Protein AF-A0A6J6I6H6-F1 (afdb_monomer)

Solvent-accessible surface area (backbone atoms only — not comparable to full-atom values): 19909 Å² total; per-residue (Å²): 144,78,86,80,77,82,78,66,60,69,49,103,88,46,67,43,64,67,62,51,52,51,52,52,51,50,53,50,52,50,52,53,51,52,51,52,50,51,54,51,53,54,51,54,50,52,52,52,51,51,52,48,52,52,50,52,52,56,50,51,56,68,75,57,79,45,77,67,56,56,52,52,51,52,51,49,52,50,50,52,50,49,54,48,50,52,51,50,51,55,50,50,52,53,49,52,53,50,50,53,50,51,52,50,56,50,52,52,49,52,49,50,52,52,49,50,51,51,53,51,52,51,53,50,52,50,55,50,50,52,52,51,53,53,49,54,49,50,54,49,53,52,52,53,50,50,53,52,52,51,52,49,50,53,50,54,49,51,52,5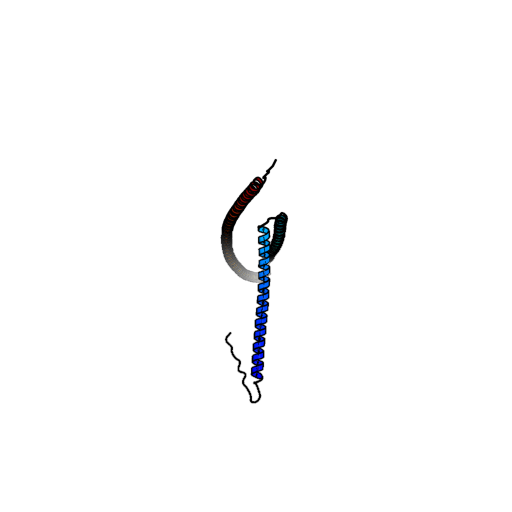0,52,52,50,52,52,50,49,52,51,52,51,50,52,50,49,52,51,52,50,52,50,49,52,51,51,52,51,48,51,51,54,51,46,56,50,50,50,53,50,49,53,56,45,56,69,72,58,77,72,91,76,75,65,58,61,60,48,50,56,53,48,50,56,47,50,52,51,50,50,52,53,50,50,54,47,53,52,52,51,50,53,51,51,50,54,49,52,52,51,50,52,52,51,49,53,52,50,52,52,52,50,52,51,49,53,56,47,51,54,50,51,53,50,53,48,52,52,49,54,51,50,50,53,50,51,53,52,50,52,51,51,53,51,52,52,49,48,55,52,50,53,51,50,51,54,50,51,51,51,49,52,48,52,52,50,52,53,50,50,52,50,51,53,50,54,49,50,52,51,48,54,52,50,51,50,52,50,52,51,51,51,52,50,52,52,49,52,51,49,50,49,50,52,54,51,57,57,65,72,73,71,79,88,86,79,89,134

Sequence (367 aa):
MSGEESQFPVVMRGYERGSVDDAILDLRKELMHLSAQNAQLALELKEATGRLEMATSTLSEVGDPTYAGVGARAALILSTAEDQAINLTQNAEREIERQRKLLADEIDNLRGEAKGYYDSLVAEAQRRADRILVAARSDYDDMLSQARSEASRINEESVREAGAMRGAISTEVARMKATAKRDIESQKAAVERDLAERKLIAFRENTRNLDFDAAVALVTEQSRIDLELELTARRQEAEAEYLQKHQEAVAATQRYLDDANGQLTNALTRANAARLEAETLEAAAISINQQTTEAARKKADAIIAAAESEARSISENAQQNVEKTYLEAKIHLEKIQAERESVEVYLRNLRNVLQGQSSIQTPESLA

Secondary structure (DSSP, 8-state):
---------EETTEE-HHHHHHHHHHHHHHHHHHHHHHHHHHHHHHHHHHHHHHHHHHHHHHHS--HHHHHHHHHHHHHHHHHHHHHHHHHHHHHHHHHHHHHHHHHHHHHHHHHHHHHHHHHHHHHHHHHHHHHHHHHHHHHHHHHHHHHHHHHHHHHHHHHHHHHHHHHHHHHHHHHHHHHHHHHHHHHHHHHHHHHHHHHHHHT-S--SHHHHHHHHHHHHHHHHHHHHHHHHHHHHHHHHHHHHHHHHHHHHHHHHHHHHHHHHHHHHHHHHHHHHHHHHHHHHHHHHHHHHHHHHHHHHHHHHHHHHHHHHHHHHHHHHHHHHHHHHHHHHHHHHHHHHHHHHHHHHHHHHHHTS-------

Organism: NCBI:txid449393

Structure (mmCIF, N/CA/C/O backbone):
data_AF-A0A6J6I6H6-F1
#
_entry.id   AF-A0A6J6I6H6-F1
#
loop_
_atom_site.group_PDB
_atom_site.id
_atom_site.type_symbol
_atom_site.label_atom_id
_atom_site.label_alt_id
_atom_site.label_comp_id
_atom_site.label_asym_id
_atom_site.label_entity_id
_atom_site.label_seq_id
_atom_site.pdbx_PDB_ins_code
_atom_site.Cartn_x
_atom_site.Cartn_y
_atom_site.Cartn_z
_atom_site.occupancy
_atom_site.B_iso_or_equiv
_atom_site.auth_seq_id
_atom_site.auth_comp_id
_atom_site.auth_asym_id
_atom_site.auth_atom_id
_atom_site.pdbx_PDB_model_num
ATOM 1 N N . MET A 1 1 ? -93.301 -8.732 63.243 1.00 44.44 1 MET A N 1
ATOM 2 C CA . MET A 1 1 ? -94.635 -8.753 63.886 1.00 44.44 1 MET A CA 1
ATOM 3 C C . MET A 1 1 ? -95.507 -7.669 63.261 1.00 44.44 1 MET A C 1
ATOM 5 O O . MET A 1 1 ? -95.573 -6.562 63.773 1.00 44.44 1 MET A O 1
ATOM 9 N N . SER A 1 2 ? -96.136 -8.003 62.139 1.00 36.81 2 SER A N 1
ATOM 10 C CA . SER A 1 2 ? -97.367 -7.415 61.598 1.00 36.81 2 SER A CA 1
ATOM 11 C C . SER A 1 2 ? -97.833 -8.432 60.559 1.00 36.81 2 SER A C 1
ATOM 13 O O . SER A 1 2 ? -97.112 -8.676 59.596 1.00 36.81 2 SER A O 1
ATOM 15 N N . GLY A 1 3 ? -98.917 -9.144 60.860 1.00 51.19 3 GLY A N 1
ATOM 16 C CA . GLY A 1 3 ? -99.364 -10.296 60.086 1.00 51.19 3 GLY A CA 1
ATOM 17 C C . GLY A 1 3 ? -99.842 -9.892 58.699 1.00 51.19 3 GLY A C 1
ATOM 18 O O . GLY A 1 3 ? -100.833 -9.179 58.575 1.00 51.19 3 GLY A O 1
ATOM 19 N N . GLU A 1 4 ? -99.164 -10.388 57.670 1.00 49.09 4 GLU A N 1
ATOM 20 C CA . GLU A 1 4 ? -99.810 -10.616 56.385 1.00 49.09 4 GLU A CA 1
ATOM 21 C C . GLU A 1 4 ? -100.545 -11.953 56.506 1.00 49.09 4 GLU A C 1
ATOM 23 O O . GLU A 1 4 ? -99.966 -13.028 56.363 1.00 49.09 4 GLU A O 1
ATOM 28 N N . GLU A 1 5 ? -101.825 -11.895 56.874 1.00 56.75 5 GLU A N 1
ATOM 29 C CA . GLU A 1 5 ? -102.724 -13.031 56.693 1.00 56.75 5 GLU A CA 1
ATOM 30 C C . GLU A 1 5 ? -102.816 -13.299 55.186 1.00 56.75 5 GLU A C 1
ATOM 32 O O . GLU A 1 5 ? -103.512 -12.586 54.461 1.00 56.75 5 GLU A O 1
ATOM 37 N N . SER A 1 6 ? -102.084 -14.304 54.695 1.00 56.38 6 SER A N 1
ATOM 38 C CA . SER A 1 6 ? -102.190 -14.764 53.313 1.00 56.38 6 SER A CA 1
ATOM 39 C C . SER A 1 6 ? -103.571 -15.389 53.102 1.00 56.38 6 SER A C 1
ATOM 41 O O . SER A 1 6 ? -103.805 -16.577 53.319 1.00 56.38 6 SER A O 1
ATOM 43 N N . GLN A 1 7 ? -104.543 -14.559 52.720 1.00 62.88 7 GLN A N 1
ATOM 44 C CA . GLN A 1 7 ? -105.864 -15.023 52.316 1.00 62.88 7 GLN A CA 1
ATOM 45 C C . GLN A 1 7 ? -105.729 -15.794 51.003 1.00 62.88 7 GLN A C 1
ATOM 47 O O . GLN A 1 7 ? -105.651 -15.218 49.920 1.00 62.88 7 GLN A O 1
ATOM 52 N N . PHE A 1 8 ? -105.685 -17.119 51.113 1.00 72.38 8 PHE A N 1
ATOM 53 C CA . PHE A 1 8 ? -105.693 -18.005 49.959 1.00 72.38 8 PHE A CA 1
ATOM 54 C C . PHE A 1 8 ? -107.017 -17.854 49.190 1.00 72.38 8 PHE A C 1
ATOM 56 O O . PHE A 1 8 ? -108.086 -17.975 49.801 1.00 72.38 8 PHE A O 1
ATOM 63 N N . PRO A 1 9 ? -106.992 -17.633 47.865 1.00 69.31 9 PRO A N 1
ATOM 64 C CA . PRO A 1 9 ? -108.211 -17.592 47.065 1.00 69.31 9 PRO A CA 1
ATOM 65 C C . PRO A 1 9 ? -108.957 -18.939 47.132 1.00 69.31 9 PRO A C 1
ATOM 67 O O . PRO A 1 9 ? -108.356 -20.014 47.066 1.00 69.31 9 PRO A O 1
ATOM 70 N N . VAL A 1 10 ? -110.284 -18.886 47.309 1.00 66.75 10 VAL A N 1
ATOM 71 C CA . VAL A 1 10 ? -111.156 -20.061 47.494 1.00 66.75 10 VAL A CA 1
ATOM 72 C C . VAL A 1 10 ? -111.931 -20.329 46.205 1.00 66.75 10 VAL A C 1
ATOM 74 O O . VAL A 1 10 ? -112.734 -19.507 45.767 1.00 66.75 10 VAL A O 1
ATOM 77 N N . VAL A 1 11 ? -111.732 -21.500 45.609 1.00 70.56 11 VAL A N 1
ATOM 78 C CA . VAL A 1 11 ? -112.567 -22.025 44.518 1.00 70.56 11 VAL A CA 1
ATOM 79 C C . VAL A 1 11 ? -113.730 -22.840 45.093 1.00 70.56 11 VAL A C 1
ATOM 81 O O . VAL A 1 11 ? -113.697 -23.233 46.256 1.00 70.56 11 VAL A O 1
ATOM 84 N N . MET A 1 12 ? -114.777 -23.106 44.293 1.00 60.34 12 MET A N 1
ATOM 85 C CA . MET A 1 12 ? -116.080 -23.670 44.727 1.00 60.34 12 MET A CA 1
ATOM 86 C C . MET A 1 12 ? -116.026 -24.895 45.670 1.00 60.34 12 MET A C 1
ATOM 88 O O . MET A 1 12 ? -117.036 -25.210 46.297 1.00 60.34 12 MET A O 1
ATOM 92 N N . ARG A 1 13 ? -114.884 -25.589 45.798 1.00 61.41 13 ARG A N 1
ATOM 93 C CA . ARG A 1 13 ? -114.628 -26.613 46.826 1.00 61.41 13 ARG A CA 1
ATOM 94 C C . ARG A 1 13 ? -113.184 -26.575 47.372 1.00 61.41 13 ARG A C 1
ATOM 96 O O . ARG A 1 13 ? -112.497 -27.590 47.317 1.00 61.41 13 ARG A O 1
ATOM 103 N N . GLY A 1 14 ? -112.726 -25.442 47.908 1.00 72.94 14 GLY A N 1
ATOM 104 C CA . GLY A 1 14 ? -111.494 -25.358 48.715 1.00 72.94 14 GLY A CA 1
ATOM 105 C C . GLY A 1 14 ? -110.504 -24.279 48.271 1.00 72.94 14 GLY A C 1
ATOM 106 O O . GLY A 1 14 ? -110.805 -23.477 47.394 1.00 72.94 14 GLY A O 1
ATOM 107 N N . TYR A 1 15 ? -109.326 -24.245 48.896 1.00 77.38 15 TYR A N 1
ATOM 108 C CA . TYR A 1 15 ? -108.270 -23.285 48.561 1.00 77.38 15 TYR A CA 1
ATOM 109 C C . TYR A 1 15 ? -107.591 -23.616 47.229 1.00 77.38 15 TYR A C 1
ATOM 111 O O . TYR A 1 15 ? -107.415 -24.787 46.880 1.00 77.38 15 TYR A O 1
ATOM 119 N N . GLU A 1 16 ? -107.195 -22.581 46.493 1.00 78.81 16 GLU A N 1
ATOM 120 C CA . GLU A 1 16 ? -106.409 -22.727 45.275 1.00 78.81 16 GLU A CA 1
ATOM 121 C C . GLU A 1 16 ? -105.033 -23.313 45.600 1.00 78.81 16 GLU A C 1
ATOM 123 O O . GLU A 1 16 ? -104.203 -22.708 46.279 1.00 78.81 16 GLU A O 1
ATOM 128 N N . ARG A 1 17 ? -104.795 -24.526 45.100 1.00 78.25 17 ARG A N 1
ATOM 129 C CA . ARG A 1 17 ? -103.594 -25.303 45.409 1.00 78.25 17 ARG A CA 1
ATOM 130 C C . ARG A 1 17 ? -102.297 -24.577 45.034 1.00 78.25 17 ARG A C 1
ATOM 132 O O . ARG A 1 17 ? -101.339 -24.682 45.785 1.00 78.25 17 ARG A O 1
ATOM 139 N N . GLY A 1 18 ? -102.287 -23.820 43.932 1.00 82.00 18 GLY A N 1
ATOM 140 C CA . GLY A 1 18 ? -101.113 -23.059 43.487 1.00 82.00 18 GLY A CA 1
ATOM 141 C C . GLY A 1 18 ? -100.667 -22.010 44.508 1.00 82.00 18 GLY A C 1
ATOM 142 O O . GLY A 1 18 ? -99.528 -22.042 44.955 1.00 82.00 18 GLY A O 1
ATOM 143 N N . SER A 1 19 ? -101.585 -21.154 44.968 1.00 79.56 19 SER A N 1
ATOM 144 C CA . SER A 1 19 ? -101.272 -20.107 45.953 1.00 79.56 19 SER A CA 1
ATOM 145 C C . SER A 1 19 ? -100.869 -20.664 47.323 1.00 79.56 19 SER A C 1
ATOM 147 O O . SER A 1 19 ? -100.066 -20.057 48.028 1.00 79.56 19 SER A O 1
ATOM 149 N N . VAL A 1 20 ? -101.420 -21.818 47.714 1.00 83.25 20 VAL A N 1
ATOM 150 C CA . VAL A 1 20 ? -101.031 -22.509 48.954 1.00 83.25 20 VAL A CA 1
ATOM 151 C C . VAL A 1 20 ? -99.637 -23.125 48.826 1.00 83.25 20 VAL A C 1
ATOM 153 O O . VAL A 1 20 ? -98.827 -22.984 49.741 1.00 83.25 20 VAL A O 1
ATOM 156 N N . ASP A 1 21 ? -99.338 -23.774 47.698 1.00 83.38 21 ASP A N 1
ATOM 157 C CA . ASP A 1 21 ? -98.021 -24.359 47.436 1.00 83.38 21 ASP A CA 1
ATOM 158 C C . ASP A 1 21 ? -96.928 -23.268 47.383 1.00 83.38 21 ASP A C 1
ATOM 160 O O . ASP A 1 21 ? -95.850 -23.463 47.952 1.00 83.38 21 ASP A O 1
ATOM 164 N N . ASP A 1 22 ? -97.224 -22.097 46.807 1.00 83.69 22 ASP A N 1
ATOM 165 C CA . ASP A 1 22 ? -96.319 -20.938 46.778 1.00 83.69 22 ASP A CA 1
ATOM 166 C C . ASP A 1 22 ? -96.047 -20.373 48.184 1.00 83.69 22 ASP A C 1
ATOM 168 O O . ASP A 1 22 ? -94.891 -20.176 48.562 1.00 83.69 22 ASP A O 1
ATOM 172 N N . ALA A 1 23 ? -97.077 -20.206 49.021 1.00 85.00 23 ALA A N 1
ATOM 173 C CA . ALA A 1 23 ? -96.886 -19.753 50.401 1.00 85.00 23 ALA A CA 1
ATOM 174 C C . ALA A 1 23 ? -96.107 -20.770 51.253 1.00 85.00 23 ALA A C 1
ATOM 176 O O . ALA A 1 23 ? -95.290 -20.386 52.089 1.00 85.00 23 ALA A O 1
ATOM 177 N N . ILE A 1 24 ? -96.314 -22.076 51.036 1.00 86.38 24 ILE A N 1
ATOM 178 C CA . ILE A 1 24 ? -95.524 -23.130 51.695 1.00 86.38 24 ILE A CA 1
ATOM 179 C C . ILE A 1 24 ? -94.061 -23.071 51.237 1.00 86.38 24 ILE A C 1
ATOM 181 O O . ILE A 1 24 ? -93.156 -23.299 52.046 1.00 86.38 24 ILE A O 1
ATOM 185 N N . LEU A 1 25 ? -93.807 -22.780 49.958 1.00 87.25 25 LEU A N 1
ATOM 186 C CA . LEU A 1 25 ? -92.455 -22.582 49.437 1.00 87.25 25 LEU A CA 1
ATOM 187 C C . LEU A 1 25 ? -91.775 -21.376 50.087 1.00 87.25 25 LEU A C 1
ATOM 189 O O . LEU A 1 25 ? -90.618 -21.495 50.492 1.00 87.25 25 LEU A O 1
ATOM 193 N N . ASP A 1 26 ? -92.477 -20.259 50.240 1.00 86.56 26 ASP A N 1
ATOM 194 C CA . ASP A 1 26 ? -91.924 -19.065 50.880 1.00 86.56 26 ASP A CA 1
ATOM 195 C C . ASP A 1 26 ? -91.686 -19.275 52.381 1.00 86.56 26 ASP A C 1
ATOM 197 O O . ASP A 1 26 ? -90.589 -18.991 52.864 1.00 86.56 26 ASP A O 1
ATOM 201 N N . LEU A 1 27 ? -92.605 -19.933 53.096 1.00 87.62 27 LEU A N 1
ATOM 202 C CA . LEU A 1 27 ? -92.400 -20.299 54.503 1.00 87.62 27 LEU A CA 1
ATOM 203 C C . LEU A 1 27 ? -91.202 -21.250 54.686 1.00 87.62 27 LEU A C 1
ATOM 205 O O . LEU A 1 27 ? -90.463 -21.164 55.667 1.00 87.62 27 LEU A O 1
ATOM 209 N N . ARG A 1 28 ? -90.977 -22.168 53.732 1.00 90.12 28 ARG A N 1
ATOM 210 C CA . ARG A 1 28 ? -89.792 -23.045 53.721 1.00 90.12 28 ARG A CA 1
ATOM 211 C C . ARG A 1 28 ? -88.504 -22.260 53.488 1.00 90.12 28 ARG A C 1
ATOM 213 O O . ARG A 1 28 ? -87.502 -22.578 54.128 1.00 90.12 28 ARG A O 1
ATOM 220 N N . LYS A 1 29 ? -88.516 -21.250 52.611 1.00 90.19 29 LYS A N 1
ATOM 221 C CA . LYS A 1 29 ? -87.364 -20.354 52.408 1.00 90.19 29 LYS A CA 1
ATOM 222 C C . LYS A 1 29 ? -87.069 -19.550 53.673 1.00 90.19 29 LYS A C 1
ATOM 224 O O . LYS A 1 29 ? -85.911 -19.480 54.074 1.00 90.19 29 LYS A O 1
ATOM 229 N N . GLU A 1 30 ? -88.090 -19.009 54.334 1.00 90.00 30 GLU A N 1
ATOM 230 C CA . GLU A 1 30 ? -87.930 -18.289 55.603 1.00 90.00 30 GLU A CA 1
ATOM 231 C C . GLU A 1 30 ? -87.395 -19.194 56.718 1.00 90.00 30 GLU A C 1
ATOM 233 O O . GLU A 1 30 ? -86.461 -18.813 57.423 1.00 90.00 30 GLU A O 1
ATOM 238 N N . LEU A 1 31 ? -87.906 -20.425 56.839 1.00 92.12 31 LEU A N 1
ATOM 239 C CA . LEU A 1 31 ? -87.383 -21.418 57.784 1.00 92.12 31 LEU A CA 1
ATOM 240 C C . LEU A 1 31 ? -85.918 -21.766 57.507 1.00 92.12 31 LEU A C 1
ATOM 242 O O . LEU A 1 31 ? -85.123 -21.854 58.444 1.00 92.12 31 LEU A O 1
ATOM 246 N N . MET A 1 32 ? -85.536 -21.935 56.238 1.00 92.12 32 MET A N 1
ATOM 247 C CA . MET A 1 32 ? -84.133 -22.133 55.864 1.00 92.12 32 MET A CA 1
ATOM 248 C C . MET A 1 32 ? -83.277 -20.913 56.219 1.00 92.12 32 MET A C 1
ATOM 250 O O . MET A 1 32 ? -82.173 -21.076 56.739 1.00 92.12 32 MET A O 1
ATOM 254 N N . HIS A 1 33 ? -83.783 -19.699 55.994 1.00 92.19 33 HIS A N 1
ATOM 255 C CA . HIS A 1 33 ? -83.070 -18.468 56.320 1.00 92.19 33 HIS A CA 1
ATOM 256 C C . HIS A 1 33 ? -82.857 -18.309 57.832 1.00 92.19 33 HIS A C 1
ATOM 258 O O . HIS A 1 33 ? -81.732 -18.073 58.272 1.00 92.19 33 HIS A O 1
ATOM 264 N N . LEU A 1 34 ? -83.897 -18.527 58.640 1.00 92.00 34 LEU A N 1
ATOM 265 C CA . LEU A 1 34 ? -83.811 -18.498 60.102 1.00 92.00 34 LEU A CA 1
ATOM 266 C C . LEU A 1 34 ? -82.900 -19.604 60.647 1.00 92.00 34 LEU A C 1
ATOM 268 O O . LEU A 1 34 ? -82.127 -19.371 61.575 1.00 92.00 34 LEU A O 1
ATOM 272 N N . SER A 1 35 ? -82.938 -20.800 60.054 1.00 93.88 35 SER A N 1
ATOM 273 C CA . SER A 1 35 ? -82.021 -21.884 60.416 1.00 93.88 35 SER A CA 1
ATOM 274 C C . SER A 1 35 ? -80.562 -21.512 60.138 1.00 93.88 35 SER A C 1
ATOM 276 O O . SER A 1 35 ? -79.694 -21.820 60.954 1.00 93.88 35 SER A O 1
ATOM 278 N N . ALA A 1 36 ? -80.280 -20.848 59.013 1.00 92.25 36 ALA A N 1
ATOM 279 C CA . ALA A 1 36 ? -78.936 -20.383 58.677 1.00 92.25 36 ALA A CA 1
ATOM 280 C C . ALA A 1 36 ? -78.461 -19.272 59.629 1.00 92.25 36 ALA A C 1
ATOM 282 O O . ALA A 1 36 ? -77.331 -19.323 60.112 1.00 92.25 36 ALA A O 1
ATOM 283 N N . GLN A 1 37 ? -79.333 -18.316 59.964 1.00 93.56 37 GLN A N 1
ATOM 284 C CA . GLN A 1 37 ? -79.029 -17.268 60.943 1.00 93.56 37 GLN A CA 1
ATOM 285 C C . GLN A 1 37 ? -78.737 -17.847 62.335 1.00 93.56 37 GLN A C 1
ATOM 287 O O . GLN A 1 37 ? -77.767 -17.449 62.973 1.00 93.56 37 GLN A O 1
ATOM 292 N N . ASN A 1 38 ? -79.515 -18.830 62.795 1.00 92.81 38 ASN A N 1
ATOM 293 C CA . ASN A 1 38 ? -79.267 -19.486 64.081 1.00 92.81 38 ASN A CA 1
ATOM 294 C C . ASN A 1 38 ? -77.942 -20.257 64.104 1.00 92.81 38 ASN A C 1
ATOM 296 O O . ASN A 1 38 ? -77.237 -20.231 65.112 1.00 92.81 38 ASN A O 1
ATOM 300 N N . ALA A 1 39 ? -77.579 -20.922 63.004 1.00 93.69 39 ALA A N 1
ATOM 301 C CA . ALA A 1 39 ? -76.287 -21.593 62.894 1.00 93.69 39 ALA A CA 1
ATOM 302 C C . ALA A 1 39 ? -75.118 -20.593 62.957 1.00 93.69 39 ALA A C 1
ATOM 304 O O . ALA A 1 39 ? -74.129 -20.849 63.644 1.00 93.69 39 ALA A O 1
ATOM 305 N N . GLN A 1 40 ? -75.261 -19.437 62.302 1.00 93.06 40 GLN A N 1
ATOM 306 C CA . GLN A 1 40 ? -74.278 -18.355 62.345 1.00 93.06 40 GLN A CA 1
ATOM 307 C C . GLN A 1 40 ? -74.122 -17.782 63.761 1.00 93.06 40 GLN A C 1
ATOM 309 O O . GLN A 1 40 ? -73.009 -17.687 64.272 1.00 93.06 40 GLN A O 1
ATOM 314 N N . LEU A 1 41 ? -75.234 -17.480 64.436 1.00 92.56 41 LEU A N 1
ATOM 315 C CA . LEU A 1 41 ? -75.215 -16.972 65.811 1.00 92.56 41 LEU A CA 1
ATOM 316 C C . LEU A 1 41 ? -74.607 -17.980 66.796 1.00 92.56 41 LEU A C 1
ATOM 318 O O . LEU A 1 41 ? -73.889 -17.590 67.713 1.00 92.56 41 LEU A O 1
ATOM 322 N N . ALA A 1 42 ? -74.849 -19.280 66.607 1.00 93.75 42 ALA A N 1
ATOM 323 C CA . ALA A 1 42 ? -74.237 -20.319 67.432 1.00 93.75 42 ALA A CA 1
ATOM 324 C C . ALA A 1 42 ? -72.708 -20.386 67.253 1.00 93.75 42 ALA A C 1
ATOM 326 O O . ALA A 1 42 ? -71.986 -20.622 68.226 1.00 93.75 42 ALA A O 1
ATOM 327 N N . LEU A 1 43 ? -72.207 -20.158 66.033 1.00 93.56 43 LEU A N 1
ATOM 328 C CA . LEU A 1 43 ? -70.771 -20.079 65.761 1.00 93.56 43 LEU A CA 1
ATOM 329 C C . LEU A 1 43 ? -70.148 -18.852 66.439 1.00 93.56 43 LEU A C 1
ATOM 331 O O . LEU A 1 43 ? -69.144 -18.981 67.135 1.00 93.56 43 LEU A O 1
ATOM 335 N N . GLU A 1 44 ? -70.781 -17.689 66.298 1.00 92.81 44 GLU A N 1
ATOM 336 C CA . GLU A 1 44 ? -70.325 -16.443 66.921 1.00 92.81 44 GLU A CA 1
ATOM 337 C C . GLU A 1 44 ? -70.320 -16.533 68.450 1.00 92.81 44 GLU A C 1
ATOM 339 O O . GLU A 1 44 ? -69.359 -16.104 69.092 1.00 92.81 44 GLU A O 1
ATOM 344 N N . LEU A 1 45 ? -71.345 -17.155 69.043 1.00 93.44 45 LEU A N 1
ATOM 345 C CA . LEU A 1 45 ? -71.396 -17.407 70.481 1.00 93.44 45 LEU A CA 1
ATOM 346 C C . LEU A 1 45 ? -70.215 -18.279 70.923 1.00 93.44 45 LEU A C 1
ATOM 348 O O . LEU A 1 45 ? -69.543 -17.941 71.893 1.00 93.44 45 LEU A O 1
ATOM 352 N N . LYS A 1 46 ? -69.934 -19.365 70.192 1.00 93.56 46 LYS A N 1
ATOM 353 C CA . LYS A 1 46 ? -68.822 -20.276 70.493 1.00 93.56 46 LYS A CA 1
ATOM 354 C C . LYS A 1 46 ? -67.464 -19.575 70.404 1.00 93.56 46 LYS A C 1
ATOM 356 O O . LYS A 1 46 ? -66.591 -19.806 71.240 1.00 93.56 46 LYS A O 1
ATOM 361 N N . GLU A 1 47 ? -67.273 -18.717 69.405 1.00 91.69 47 GLU A N 1
ATOM 362 C CA . GLU A 1 47 ? -66.058 -17.909 69.299 1.00 91.69 47 GLU A CA 1
ATOM 363 C C . GLU A 1 47 ? -65.933 -16.914 70.455 1.00 91.69 47 GLU A C 1
ATOM 365 O O . GLU A 1 47 ? -64.858 -16.784 71.041 1.00 91.69 47 GLU A O 1
ATOM 370 N N . ALA A 1 48 ? -67.020 -16.224 70.805 1.00 89.69 48 ALA A N 1
ATOM 371 C CA . ALA A 1 48 ? -67.030 -15.257 71.895 1.00 89.69 48 ALA A CA 1
ATOM 372 C C . ALA A 1 48 ? -66.746 -15.922 73.250 1.00 89.69 48 ALA A C 1
ATOM 374 O O . ALA A 1 48 ? -65.936 -15.403 74.021 1.00 89.69 48 ALA A O 1
ATOM 375 N N . THR A 1 49 ? -67.338 -17.091 73.523 1.00 91.19 49 THR A N 1
ATOM 376 C CA . THR A 1 49 ? -67.053 -17.865 74.740 1.00 91.19 49 THR A CA 1
ATOM 377 C C . THR A 1 49 ? -65.606 -18.342 74.772 1.00 91.19 49 THR A C 1
ATOM 379 O O . THR A 1 49 ? -64.957 -18.204 75.802 1.00 91.19 49 THR A O 1
ATOM 382 N N . GLY A 1 50 ? -65.058 -18.804 73.641 1.00 91.62 50 GLY A N 1
ATOM 383 C CA . GLY A 1 50 ? -63.650 -19.206 73.562 1.00 91.62 50 GLY A CA 1
ATOM 384 C C . GLY A 1 50 ? -62.687 -18.045 73.830 1.00 91.62 50 GLY A C 1
ATOM 385 O O . GLY A 1 50 ? -61.705 -18.199 74.555 1.00 91.62 50 GLY A O 1
ATOM 386 N N . ARG A 1 51 ? -62.984 -16.844 73.314 1.00 89.25 51 ARG A N 1
ATOM 387 C CA . ARG A 1 51 ? -62.203 -15.632 73.628 1.00 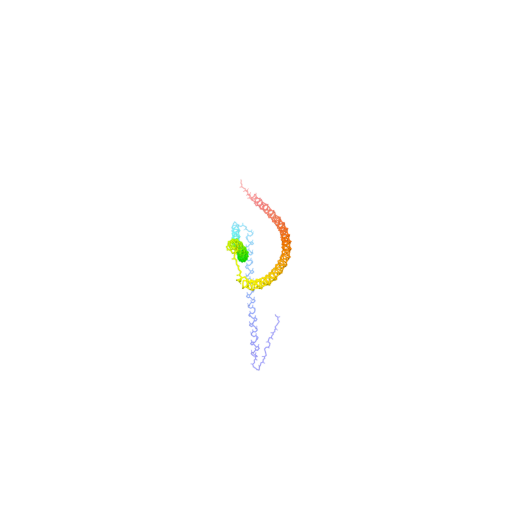89.25 51 ARG A CA 1
ATOM 388 C C . ARG A 1 51 ? -62.298 -15.255 75.105 1.00 89.25 51 ARG A C 1
ATOM 390 O O . ARG A 1 51 ? -61.296 -14.836 75.680 1.00 89.25 51 ARG A O 1
ATOM 397 N N . LEU A 1 52 ? -63.473 -15.410 75.714 1.00 87.38 52 LEU A N 1
ATOM 398 C CA . LEU A 1 52 ? -63.689 -15.112 77.127 1.00 87.38 52 LEU A CA 1
ATOM 399 C C . LEU A 1 52 ? -62.919 -16.085 78.028 1.00 87.38 52 LEU A C 1
ATOM 401 O O . LEU A 1 52 ? -62.237 -15.628 78.940 1.00 87.38 52 LEU A O 1
ATOM 405 N N . GLU A 1 53 ? -62.939 -17.385 77.725 1.00 86.38 53 GLU A N 1
ATOM 406 C CA . GLU A 1 53 ? -62.156 -18.405 78.437 1.00 86.38 53 GLU A CA 1
ATOM 407 C C . GLU A 1 53 ? -60.649 -18.119 78.365 1.00 86.38 53 GLU A C 1
ATOM 409 O O . GLU A 1 53 ? -59.974 -18.076 79.399 1.00 86.38 53 GLU A O 1
ATOM 414 N N . MET A 1 54 ? -60.125 -17.825 77.168 1.00 82.44 54 MET A N 1
ATOM 415 C CA . MET A 1 54 ? -58.721 -17.436 76.994 1.00 82.44 54 MET A CA 1
ATOM 416 C C . MET A 1 54 ? -58.373 -16.183 77.806 1.00 82.44 54 MET A C 1
ATOM 418 O O . MET A 1 54 ? -57.376 -16.174 78.528 1.00 82.44 54 MET A O 1
ATOM 422 N N . ALA A 1 55 ? -59.213 -15.145 77.750 1.00 81.62 55 ALA A N 1
ATOM 423 C CA . ALA A 1 55 ? -59.004 -13.925 78.521 1.00 81.62 55 ALA A CA 1
ATOM 424 C C . ALA A 1 55 ? -59.009 -14.204 80.034 1.00 81.62 55 ALA A C 1
ATOM 426 O O . ALA A 1 55 ? -58.117 -13.739 80.743 1.00 81.62 55 ALA A O 1
ATOM 427 N N . THR A 1 56 ? -59.940 -15.022 80.535 1.00 81.19 56 THR A N 1
ATOM 428 C CA . THR A 1 56 ? -59.979 -15.404 81.956 1.00 81.19 56 THR A CA 1
ATOM 429 C C . THR A 1 56 ? -58.758 -16.215 82.389 1.00 81.19 56 THR A C 1
ATOM 431 O O . THR A 1 56 ? -58.236 -15.967 83.474 1.00 81.19 56 THR A O 1
ATOM 434 N N . SER A 1 57 ? -58.243 -17.108 81.534 1.00 76.75 57 SER A N 1
ATOM 435 C CA . SER A 1 57 ? -57.003 -17.850 81.798 1.00 76.75 57 SER A CA 1
ATOM 436 C C . SER A 1 57 ? -55.812 -16.901 81.924 1.00 76.75 57 SER A C 1
ATOM 438 O O . SER A 1 57 ? -55.087 -16.943 82.914 1.00 76.75 57 SER A O 1
ATOM 440 N N . THR A 1 58 ? -55.655 -15.972 80.973 1.00 74.50 58 THR A N 1
ATOM 441 C CA . THR A 1 58 ? -54.564 -14.983 81.022 1.00 74.50 58 THR A CA 1
ATOM 442 C C . THR A 1 58 ? -54.660 -14.062 82.239 1.00 74.50 58 THR A C 1
ATOM 444 O O . THR A 1 58 ? -53.641 -13.716 82.831 1.00 74.50 58 THR A O 1
ATOM 447 N N . LEU A 1 59 ? -55.875 -13.691 82.658 1.00 72.75 59 LEU A N 1
ATOM 448 C CA . LEU A 1 59 ? -56.093 -12.848 83.832 1.00 72.75 59 LEU A CA 1
ATOM 449 C C . LEU A 1 59 ? -55.749 -13.591 85.134 1.00 72.75 59 LEU A C 1
ATOM 451 O O . LEU A 1 59 ? -55.137 -13.010 86.030 1.00 72.75 59 LEU A O 1
ATOM 455 N N . SER A 1 60 ? -56.091 -14.881 85.219 1.00 67.25 60 SER A N 1
ATOM 456 C CA . SER A 1 60 ? -55.744 -15.741 86.357 1.00 67.25 60 SER A CA 1
ATOM 457 C C . SER A 1 60 ? -54.231 -15.914 86.508 1.00 67.25 60 SER A C 1
ATOM 459 O O . SER A 1 60 ? -53.722 -15.905 87.624 1.00 67.25 60 SER A O 1
ATOM 461 N N . GLU A 1 61 ? -53.497 -16.026 85.401 1.00 62.84 61 GLU A N 1
ATOM 462 C CA . GLU A 1 61 ? -52.031 -16.134 85.405 1.00 62.84 61 GLU A CA 1
ATOM 463 C C . GLU A 1 61 ? -51.317 -14.836 85.822 1.00 62.84 61 GLU A C 1
ATOM 465 O O . GLU A 1 61 ? -50.159 -14.868 86.241 1.00 62.84 61 GLU A O 1
ATOM 470 N N . VAL A 1 62 ? -51.985 -13.684 85.705 1.00 63.06 62 VAL A N 1
ATOM 471 C CA . VAL A 1 62 ? -51.466 -12.380 86.154 1.00 63.06 62 VAL A CA 1
ATOM 472 C C . VAL A 1 62 ? -51.739 -12.143 87.645 1.00 63.06 62 VAL A C 1
ATOM 474 O O . VAL A 1 62 ? -50.952 -11.454 88.292 1.00 63.06 62 VAL A O 1
ATOM 477 N N . GLY A 1 63 ? -52.819 -12.715 88.191 1.00 59.25 63 GLY A N 1
ATOM 478 C CA . GLY A 1 63 ? -53.227 -12.553 89.591 1.00 59.25 63 GLY A CA 1
ATOM 479 C C . GLY A 1 63 ? -52.352 -13.298 90.608 1.00 59.25 63 GLY A C 1
ATOM 480 O O . GLY A 1 63 ? -52.076 -12.734 91.662 1.00 59.25 63 GLY A O 1
ATOM 481 N N . ASP A 1 64 ? -51.866 -14.502 90.273 1.00 58.47 64 ASP A N 1
ATOM 482 C CA . ASP A 1 64 ? -51.019 -15.338 91.144 1.00 58.47 64 ASP A CA 1
ATOM 483 C C . ASP A 1 64 ? -49.805 -15.909 90.373 1.00 58.47 64 ASP A C 1
ATOM 485 O O . ASP A 1 64 ? -49.879 -16.997 89.785 1.00 58.47 64 ASP A O 1
ATOM 489 N N . PRO A 1 65 ? -48.654 -15.208 90.344 1.00 56.25 65 PRO A N 1
ATOM 490 C CA . PRO A 1 65 ? -47.472 -15.672 89.625 1.00 56.25 65 PRO A CA 1
ATOM 491 C C . PRO A 1 65 ? -46.847 -16.887 90.329 1.00 56.25 65 PRO A C 1
ATOM 493 O O . PRO A 1 65 ? -46.065 -16.770 91.269 1.00 56.25 65 PRO A O 1
ATOM 496 N N . THR A 1 66 ? -47.173 -18.085 89.853 1.00 60.16 66 THR A N 1
ATOM 497 C CA . THR A 1 66 ? -46.540 -19.343 90.274 1.00 60.16 66 THR A CA 1
ATOM 498 C C . THR A 1 66 ? -45.238 -19.593 89.499 1.00 60.16 66 THR A C 1
ATOM 500 O O . THR A 1 66 ? -45.098 -19.202 88.339 1.00 60.16 66 THR A O 1
ATOM 503 N N . TYR A 1 67 ? -44.273 -20.300 90.108 1.00 59.34 67 TYR A N 1
ATOM 504 C CA . TYR A 1 67 ? -42.990 -20.686 89.480 1.00 59.34 67 TYR A CA 1
ATOM 505 C C . TYR A 1 67 ? -43.170 -21.422 88.133 1.00 59.34 67 TYR A C 1
ATOM 507 O O . TYR A 1 67 ? -42.336 -21.301 87.236 1.00 59.34 67 TYR A O 1
ATOM 515 N N . ALA A 1 68 ? -44.292 -22.128 87.960 1.00 65.06 68 ALA A N 1
ATOM 516 C CA . ALA A 1 68 ? -44.682 -22.764 86.704 1.00 65.06 68 ALA A CA 1
ATOM 517 C C . ALA A 1 68 ? -44.944 -21.752 85.564 1.00 65.06 68 ALA A C 1
ATOM 519 O O . ALA A 1 68 ? -44.545 -21.999 84.427 1.00 65.06 68 ALA A O 1
ATOM 520 N N . GLY A 1 69 ? -45.533 -20.586 85.858 1.00 64.75 69 GLY A N 1
ATOM 521 C CA . GLY A 1 69 ? -45.805 -19.531 84.871 1.00 64.75 69 GLY A CA 1
ATOM 522 C C . GLY A 1 69 ? -44.549 -18.787 84.403 1.00 64.75 69 GLY A C 1
ATOM 523 O O . GLY A 1 69 ? -44.452 -18.386 83.243 1.00 64.75 69 GLY A O 1
ATOM 524 N N . VAL A 1 70 ? -43.537 -18.664 85.270 1.00 69.81 70 VAL A N 1
ATOM 525 C CA . VAL A 1 70 ? -42.216 -18.128 84.890 1.00 69.81 70 VAL A CA 1
ATOM 526 C C . VAL A 1 70 ? -41.494 -19.093 83.942 1.00 69.81 70 VAL A C 1
ATOM 528 O O . VAL A 1 70 ? -40.915 -18.653 82.950 1.00 69.81 70 VAL A O 1
ATOM 531 N N . GLY A 1 71 ? -41.594 -20.407 84.183 1.00 79.00 71 GLY A N 1
ATOM 532 C CA . GLY A 1 71 ? -41.088 -21.441 83.273 1.00 79.00 71 GLY A CA 1
ATOM 533 C C . GLY A 1 71 ? -41.797 -21.446 81.916 1.00 79.00 71 GLY A C 1
ATOM 534 O O . GLY A 1 71 ? -41.134 -21.524 80.884 1.00 79.00 71 GLY A O 1
ATOM 535 N N . ALA A 1 72 ? -43.123 -21.271 81.899 1.00 76.25 72 ALA A N 1
ATOM 536 C CA . ALA A 1 72 ? -43.900 -21.158 80.664 1.00 76.25 72 ALA A CA 1
ATOM 537 C C . ALA A 1 72 ? -43.518 -19.914 79.839 1.00 76.25 72 ALA A C 1
ATOM 539 O O . ALA A 1 72 ? -43.338 -20.012 78.626 1.00 76.25 72 ALA A O 1
ATOM 540 N N . ARG A 1 73 ? -43.304 -18.753 80.482 1.00 76.25 73 ARG A N 1
ATOM 541 C CA . ARG A 1 73 ? -42.799 -17.548 79.793 1.00 76.25 73 ARG A CA 1
ATOM 542 C C . ARG A 1 73 ? -41.364 -17.709 79.302 1.00 76.25 73 ARG A C 1
ATOM 544 O O . ARG A 1 73 ? -41.066 -17.270 78.199 1.00 76.25 73 ARG A O 1
ATOM 551 N N . ALA A 1 74 ? -40.483 -18.336 80.081 1.00 79.62 74 ALA A N 1
ATOM 552 C CA . ALA A 1 74 ? -39.113 -18.607 79.649 1.00 79.62 74 ALA A CA 1
ATOM 553 C C . ALA A 1 74 ? -39.078 -19.560 78.441 1.00 79.62 74 ALA A C 1
ATOM 555 O O . ALA A 1 74 ? -38.340 -19.303 77.495 1.00 79.62 74 ALA A O 1
ATOM 556 N N . ALA A 1 75 ? -39.917 -20.601 78.434 1.00 80.56 75 ALA A N 1
ATOM 557 C CA . ALA A 1 75 ? -40.075 -21.510 77.301 1.00 80.56 75 ALA A CA 1
ATOM 558 C C . ALA A 1 75 ? -40.645 -20.801 76.062 1.00 80.56 75 ALA A C 1
ATOM 560 O O . ALA A 1 75 ? -40.148 -21.015 74.960 1.00 80.56 75 ALA A O 1
ATOM 561 N N . LEU A 1 76 ? -41.626 -19.907 76.236 1.00 84.69 76 LEU A N 1
ATOM 562 C CA . LEU A 1 76 ? -42.158 -19.083 75.148 1.00 84.69 76 LEU A CA 1
ATOM 563 C C . LEU A 1 76 ? -41.082 -18.155 74.569 1.00 84.69 76 LEU A C 1
ATOM 565 O O . LEU A 1 76 ? -40.923 -18.095 73.356 1.00 84.69 76 LEU A O 1
ATOM 569 N N . ILE A 1 77 ? -40.306 -17.471 75.417 1.00 86.38 77 ILE A N 1
ATOM 570 C CA . ILE A 1 77 ? -39.202 -16.611 74.968 1.00 86.38 77 ILE A CA 1
ATOM 571 C C . ILE A 1 77 ? -38.164 -17.438 74.202 1.00 86.38 77 ILE A C 1
ATOM 573 O O . ILE A 1 77 ? -37.760 -17.028 73.118 1.00 86.38 77 ILE A O 1
ATOM 577 N N . LEU A 1 78 ? -37.777 -18.610 74.716 1.00 87.56 78 LEU A N 1
ATOM 578 C CA . LEU A 1 78 ? -36.810 -19.486 74.050 1.00 87.56 78 LEU A CA 1
ATOM 579 C C . LEU A 1 78 ? -37.329 -19.975 72.691 1.00 87.56 78 LEU A C 1
ATOM 581 O O . LEU A 1 78 ? -36.608 -19.872 71.707 1.00 87.56 78 LEU A O 1
ATOM 585 N N . SER A 1 79 ? -38.592 -20.405 72.624 1.00 89.50 79 SER A N 1
ATOM 586 C CA . SER A 1 79 ? -39.251 -20.826 71.382 1.00 89.50 79 SER A CA 1
ATOM 587 C C . SER A 1 79 ? -39.315 -19.684 70.372 1.00 89.50 79 SER A C 1
ATOM 589 O O . SER A 1 79 ? -38.957 -19.867 69.217 1.00 89.50 79 SER A O 1
ATOM 591 N N . THR A 1 80 ? -39.707 -18.479 70.798 1.00 92.12 80 THR A N 1
ATOM 592 C CA . THR A 1 80 ? -39.752 -17.315 69.898 1.00 92.12 80 THR A CA 1
ATOM 593 C C . THR A 1 80 ? -38.362 -16.879 69.438 1.00 92.12 80 THR A C 1
ATOM 595 O O . THR A 1 80 ? -38.215 -16.430 68.305 1.00 92.12 80 THR A O 1
ATOM 598 N N . ALA A 1 81 ? -37.337 -17.030 70.280 1.00 90.56 81 ALA A N 1
ATOM 599 C CA . ALA A 1 81 ? -35.954 -16.751 69.917 1.00 90.56 81 ALA A CA 1
ATOM 600 C C . ALA A 1 81 ? -35.397 -17.804 68.943 1.00 90.56 81 ALA A C 1
ATOM 602 O O . ALA A 1 81 ? -34.699 -17.433 68.002 1.00 90.56 81 ALA A O 1
ATOM 603 N N . GLU A 1 82 ? -35.730 -19.088 69.119 1.00 92.31 82 GLU A N 1
ATOM 604 C CA . GLU A 1 82 ? -35.415 -20.158 68.162 1.00 92.31 82 GLU A CA 1
ATOM 605 C C . GLU A 1 82 ? -36.113 -19.929 66.822 1.00 92.31 82 GLU A C 1
ATOM 607 O O . GLU A 1 82 ? -35.451 -19.937 65.785 1.00 92.31 82 GLU A O 1
ATOM 612 N N . ASP A 1 83 ? -37.411 -19.624 66.830 1.00 92.56 83 ASP A N 1
ATOM 613 C CA . ASP A 1 83 ? -38.163 -19.304 65.616 1.00 92.56 83 ASP A CA 1
ATOM 614 C C . ASP A 1 83 ? -37.580 -18.074 64.911 1.00 92.56 83 ASP A C 1
ATOM 616 O O . ASP A 1 83 ? -37.442 -18.052 63.686 1.00 92.56 83 ASP A O 1
ATOM 620 N N . GLN A 1 84 ? -37.185 -17.039 65.659 1.00 93.12 84 GLN A N 1
ATOM 621 C CA . GLN A 1 84 ? -36.510 -15.869 65.096 1.00 93.12 84 GLN A CA 1
ATOM 622 C C . GLN A 1 84 ? -35.130 -16.210 64.528 1.00 93.12 84 GLN A C 1
ATOM 624 O O . GLN A 1 84 ? -34.798 -15.729 63.445 1.00 93.12 84 GLN A O 1
ATOM 629 N N . ALA A 1 85 ? -34.341 -17.044 65.206 1.00 93.31 85 ALA A N 1
ATOM 630 C CA . ALA A 1 85 ? -33.032 -17.473 64.727 1.00 93.31 85 ALA A CA 1
ATOM 631 C C . ALA A 1 85 ? -33.148 -18.300 63.440 1.00 93.31 85 ALA A C 1
ATOM 633 O O . ALA A 1 85 ? -32.421 -18.031 62.486 1.00 93.31 85 ALA A O 1
ATOM 634 N N . ILE A 1 86 ? -34.101 -19.237 63.377 1.00 94.75 86 ILE A N 1
ATOM 635 C CA . ILE A 1 86 ? -34.393 -20.044 62.183 1.00 94.75 86 ILE A CA 1
ATOM 636 C C . ILE A 1 86 ? -34.857 -19.150 61.031 1.00 94.75 86 ILE A C 1
ATOM 638 O O . ILE A 1 86 ? -34.393 -19.291 59.901 1.00 94.75 86 ILE A O 1
ATOM 642 N N . ASN A 1 87 ? -35.745 -18.191 61.296 1.00 94.00 87 ASN A N 1
ATOM 643 C CA . ASN A 1 87 ? -36.177 -17.247 60.269 1.00 94.00 87 ASN A CA 1
ATOM 644 C C . ASN A 1 87 ? -35.015 -16.375 59.776 1.00 94.00 87 ASN A C 1
ATOM 646 O O . ASN A 1 87 ? -34.903 -16.119 58.576 1.00 94.00 87 ASN A O 1
ATOM 650 N N . LEU A 1 88 ? -34.131 -15.932 60.674 1.00 94.94 88 LEU A N 1
ATOM 651 C CA . LEU A 1 88 ? -32.958 -15.138 60.319 1.00 94.94 88 LEU A CA 1
ATOM 652 C C . LEU A 1 88 ? -31.976 -15.940 59.457 1.00 94.94 88 LEU A C 1
ATOM 654 O O . LEU A 1 88 ? -31.521 -15.421 58.438 1.00 94.94 88 LEU A O 1
ATOM 658 N N . THR A 1 89 ? -31.684 -17.195 59.812 1.00 95.44 89 THR A N 1
ATOM 659 C CA . THR A 1 89 ? -30.795 -18.058 59.019 1.00 95.44 89 THR A CA 1
ATOM 660 C C . THR A 1 89 ? -31.399 -18.373 57.657 1.00 95.44 89 THR A C 1
ATOM 662 O O . THR A 1 89 ? -30.721 -18.194 56.651 1.00 95.44 89 THR A O 1
ATOM 665 N N . GLN A 1 90 ? -32.688 -18.711 57.584 1.00 95.62 90 GLN A N 1
ATOM 666 C CA . GLN A 1 90 ? -33.374 -18.944 56.308 1.00 95.62 90 GLN A CA 1
ATOM 667 C C . GLN A 1 90 ? -33.438 -17.691 55.427 1.00 95.62 90 GLN A C 1
ATOM 669 O O . GLN A 1 90 ? -33.393 -17.787 54.199 1.00 95.62 90 GLN A O 1
ATOM 674 N N . ASN A 1 91 ? -33.588 -16.504 56.021 1.00 94.81 91 ASN A N 1
ATOM 675 C CA . ASN A 1 91 ? -33.528 -15.241 55.285 1.00 94.81 91 ASN A CA 1
ATOM 676 C C . ASN A 1 91 ? -32.110 -14.982 54.757 1.00 94.81 91 ASN A C 1
ATOM 678 O O . ASN A 1 91 ? -31.960 -14.600 53.597 1.00 94.81 91 ASN A O 1
ATOM 682 N N . ALA A 1 92 ? -31.081 -15.225 55.574 1.00 94.75 92 ALA A N 1
ATOM 683 C CA . ALA A 1 92 ? -29.685 -15.078 55.173 1.00 94.75 92 ALA A CA 1
ATOM 684 C C . ALA A 1 92 ? -29.299 -16.069 54.062 1.00 94.75 92 ALA A C 1
ATOM 686 O O . ALA A 1 92 ? -28.664 -15.672 53.090 1.00 94.75 92 ALA A O 1
ATOM 687 N N . GLU A 1 93 ? -29.729 -17.329 54.151 1.00 96.12 93 GLU A N 1
ATOM 688 C CA . GLU A 1 93 ? -29.509 -18.344 53.113 1.00 96.12 93 GLU A CA 1
ATOM 689 C C . GLU A 1 93 ? -30.167 -17.948 51.788 1.00 96.12 93 GLU A C 1
ATOM 691 O O . GLU A 1 93 ? -29.509 -17.974 50.746 1.00 96.12 93 GLU A O 1
ATOM 696 N N . ARG A 1 94 ? -31.427 -17.488 51.828 1.00 96.69 94 ARG A N 1
ATOM 697 C CA . ARG A 1 94 ? -32.132 -16.982 50.639 1.00 96.69 94 ARG A CA 1
ATOM 698 C C . ARG A 1 94 ? -31.439 -15.770 50.021 1.00 96.69 94 ARG A C 1
ATOM 700 O O . ARG A 1 94 ? -31.393 -15.657 48.797 1.00 96.69 94 ARG A O 1
ATOM 707 N N . GLU A 1 95 ? -30.904 -14.868 50.839 1.00 96.06 95 GLU A N 1
ATOM 708 C CA . GLU A 1 95 ? -30.169 -13.705 50.341 1.00 96.06 95 GLU A CA 1
ATOM 709 C C . GLU A 1 95 ? -28.826 -14.104 49.720 1.00 96.06 95 GLU A C 1
ATOM 711 O O . GLU A 1 95 ? -28.506 -13.648 48.625 1.00 96.06 95 GLU A O 1
ATOM 716 N N . ILE A 1 96 ? -28.076 -15.017 50.346 1.00 95.81 96 ILE A N 1
ATOM 717 C CA . ILE A 1 96 ? -26.830 -15.560 49.785 1.00 95.81 96 ILE A CA 1
ATOM 718 C C . ILE A 1 96 ? -27.098 -16.241 48.441 1.00 95.81 96 ILE A C 1
ATOM 720 O O . ILE A 1 96 ? -26.340 -16.050 47.491 1.00 95.81 96 ILE A O 1
ATOM 724 N N . GLU A 1 97 ? -28.165 -17.031 48.338 1.00 96.50 97 GLU A N 1
ATOM 725 C CA . GLU A 1 97 ? -28.524 -17.711 47.094 1.00 96.50 97 GLU A CA 1
ATOM 726 C C . GLU A 1 97 ? -28.914 -16.710 45.997 1.00 96.50 97 GLU A C 1
ATOM 728 O O . GLU A 1 97 ? -28.464 -16.834 44.854 1.00 96.50 97 GLU A O 1
ATOM 733 N N . ARG A 1 98 ? -29.652 -15.650 46.356 1.00 97.12 98 ARG A N 1
ATOM 734 C CA . ARG A 1 98 ? -29.972 -14.543 45.447 1.00 97.12 98 ARG A CA 1
ATOM 735 C C . ARG A 1 98 ? -28.709 -13.825 44.968 1.00 97.12 98 ARG A C 1
ATOM 737 O O . ARG A 1 98 ? -28.555 -13.628 43.765 1.00 97.12 98 ARG A O 1
ATOM 744 N N . GLN A 1 99 ? -27.791 -13.484 45.872 1.00 96.75 99 GLN A N 1
ATOM 745 C CA . GLN A 1 99 ? -26.529 -12.829 45.522 1.00 96.75 99 GLN A CA 1
ATOM 746 C C . GLN A 1 99 ? -25.633 -13.717 44.659 1.00 96.75 99 GLN A C 1
ATOM 748 O O . GLN A 1 99 ? -25.061 -13.240 43.684 1.00 96.75 99 GLN A O 1
ATOM 753 N N . ARG A 1 100 ? -25.542 -15.019 44.959 1.00 97.25 100 ARG A N 1
ATOM 754 C CA . ARG A 1 100 ? -24.788 -15.976 44.135 1.00 97.25 100 ARG A CA 1
ATOM 755 C C . ARG A 1 100 ? -25.333 -16.056 42.718 1.00 97.25 100 ARG A C 1
ATOM 757 O O . ARG A 1 100 ? -24.544 -16.110 41.781 1.00 97.25 100 ARG A O 1
ATOM 764 N N . LYS A 1 101 ? -26.658 -16.053 42.565 1.00 97.81 101 LYS A N 1
ATOM 765 C CA . LYS A 1 101 ? -27.292 -16.064 41.248 1.00 97.81 101 LYS A CA 1
ATOM 766 C C . LYS A 1 101 ? -27.005 -14.775 40.477 1.00 97.81 101 LYS A C 1
ATOM 768 O O . LYS A 1 101 ? -26.576 -14.855 39.335 1.00 97.81 101 LYS A O 1
ATOM 773 N N . LEU A 1 102 ? -27.156 -13.616 41.121 1.00 97.38 102 LEU A N 1
ATOM 774 C CA . LEU A 1 102 ? -26.826 -12.321 40.515 1.00 97.38 102 LEU A CA 1
ATOM 775 C C . LEU A 1 102 ? -25.360 -12.255 40.069 1.00 97.38 102 LEU A C 1
ATOM 777 O O . LEU A 1 102 ? -25.084 -11.841 38.950 1.00 97.38 102 LEU A O 1
ATOM 781 N N . LEU A 1 103 ? -24.434 -12.720 40.912 1.00 96.88 103 LEU A N 1
ATOM 782 C CA . LEU A 1 103 ? -23.010 -12.756 40.584 1.00 96.88 103 LEU A CA 1
ATOM 783 C C . LEU A 1 103 ? -22.716 -13.714 39.419 1.00 96.88 103 LEU A C 1
ATOM 785 O O . LEU A 1 103 ? -21.877 -13.416 38.576 1.00 96.88 103 LEU A O 1
ATOM 789 N N . ALA A 1 104 ? -23.388 -14.868 39.362 1.00 96.94 104 ALA A N 1
ATOM 790 C CA . ALA A 1 104 ? -23.240 -15.808 38.253 1.00 96.94 104 ALA A CA 1
ATOM 791 C C . ALA A 1 104 ? -23.717 -15.191 36.929 1.00 96.94 104 ALA A C 1
ATOM 793 O O . ALA A 1 104 ? -22.983 -15.243 35.944 1.00 96.94 104 ALA A O 1
ATOM 794 N N . ASP A 1 105 ? -24.884 -14.541 36.938 1.00 97.81 105 ASP A N 1
ATOM 795 C CA . ASP A 1 105 ? -25.428 -13.842 35.771 1.00 97.81 105 ASP A CA 1
ATOM 796 C C . ASP A 1 105 ? -24.493 -12.695 35.327 1.00 97.81 105 ASP A C 1
ATOM 798 O O . ASP A 1 105 ? -24.237 -12.518 34.136 1.00 97.81 105 ASP A O 1
ATOM 802 N N . GLU A 1 106 ? -23.921 -11.941 36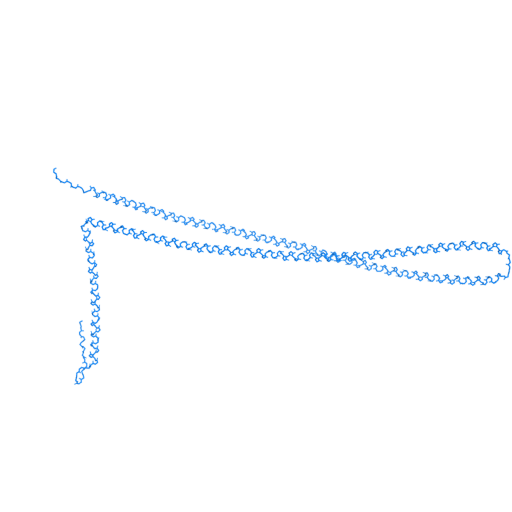.271 1.00 97.38 106 GLU A N 1
ATOM 803 C CA . GLU A 1 106 ? -22.948 -10.877 35.988 1.00 97.38 106 GLU A CA 1
ATOM 804 C C . GLU A 1 106 ? -21.644 -11.423 35.385 1.00 97.38 106 GLU A C 1
ATOM 806 O O . GLU A 1 106 ? -21.144 -10.879 34.400 1.00 97.38 106 GLU A O 1
ATOM 811 N N . ILE A 1 107 ? -21.113 -12.530 35.916 1.00 97.31 107 ILE A N 1
ATOM 812 C CA . ILE A 1 107 ? -19.917 -13.195 35.376 1.00 97.31 107 ILE A CA 1
ATOM 813 C C . ILE A 1 107 ? -20.169 -13.701 33.953 1.00 97.31 107 ILE A C 1
ATOM 815 O O . ILE A 1 107 ? -19.290 -13.573 33.095 1.00 97.31 107 ILE A O 1
ATOM 819 N N . ASP A 1 108 ? -21.341 -14.275 33.689 1.00 97.25 108 ASP A N 1
ATOM 820 C CA . ASP A 1 108 ? -21.692 -14.777 32.363 1.00 97.25 108 ASP A CA 1
ATOM 821 C C . ASP A 1 108 ? -21.878 -13.633 31.358 1.00 97.25 108 ASP A C 1
ATOM 823 O O . ASP A 1 108 ? -21.373 -13.724 30.234 1.00 97.25 108 ASP A O 1
ATOM 827 N N . ASN A 1 109 ? -22.484 -12.517 31.776 1.00 96.88 109 ASN A N 1
ATOM 828 C CA . ASN A 1 109 ? -22.566 -11.300 30.967 1.00 96.88 109 ASN A CA 1
ATOM 829 C C . ASN A 1 109 ? -21.172 -10.743 30.652 1.00 96.88 109 ASN A C 1
ATOM 831 O O . ASN A 1 109 ? -20.844 -10.543 29.482 1.00 96.88 109 ASN A O 1
ATOM 835 N N . LEU A 1 110 ? -20.309 -10.593 31.662 1.00 96.75 110 LEU A N 1
ATOM 836 C CA . LEU A 1 110 ? -18.940 -10.101 31.488 1.00 96.75 110 LEU A CA 1
ATOM 837 C C . LEU A 1 110 ? -18.123 -11.013 30.559 1.00 96.75 110 LEU A C 1
ATOM 839 O O . LEU A 1 110 ? -17.356 -10.542 29.719 1.00 96.75 110 LEU A O 1
ATOM 843 N N . ARG A 1 111 ? -18.295 -12.336 30.669 1.00 97.12 111 ARG A N 1
ATOM 844 C CA . ARG A 1 111 ? -17.673 -13.305 29.753 1.00 97.12 111 ARG A CA 1
ATOM 845 C C . ARG A 1 111 ? -18.197 -13.165 28.329 1.00 97.12 111 ARG A C 1
ATOM 847 O O . ARG A 1 111 ? -17.403 -13.269 27.394 1.00 97.12 111 ARG A O 1
ATOM 854 N N . GLY A 1 112 ? -19.498 -12.941 28.160 1.00 97.25 112 GLY A N 1
ATOM 855 C CA . GLY A 1 112 ? -20.121 -12.683 26.864 1.00 97.25 112 GLY A CA 1
ATOM 856 C C . GLY A 1 112 ? -19.571 -11.417 26.206 1.00 97.25 112 GLY A C 1
ATOM 857 O O . GLY A 1 112 ? -19.147 -11.463 25.051 1.00 97.25 112 GLY A O 1
ATOM 858 N N . GLU A 1 113 ? -19.497 -10.321 26.959 1.00 96.44 113 GLU A N 1
ATOM 859 C CA . GLU A 1 113 ? -18.932 -9.045 26.510 1.00 96.44 113 GLU A CA 1
ATOM 860 C C . GLU A 1 113 ? -17.450 -9.169 26.154 1.00 96.44 113 GLU A C 1
ATOM 862 O O . GLU A 1 113 ? -17.041 -8.777 25.060 1.00 96.44 113 GLU A O 1
ATOM 867 N N . ALA A 1 114 ? -16.648 -9.784 27.030 1.00 95.25 114 ALA A N 1
ATOM 868 C CA . ALA A 1 114 ? -15.230 -10.012 26.778 1.00 95.25 114 ALA A CA 1
ATOM 869 C C . ALA A 1 114 ? -15.023 -10.850 25.512 1.00 95.25 114 ALA A C 1
ATOM 871 O O . ALA A 1 114 ? -14.200 -10.499 24.668 1.00 95.25 114 ALA A O 1
ATOM 872 N N . LYS A 1 115 ? -15.796 -11.931 25.337 1.00 96.94 115 LYS A N 1
ATOM 873 C CA . LYS A 1 115 ? -15.737 -12.765 24.132 1.00 96.94 115 LYS A CA 1
ATOM 874 C C . LYS A 1 115 ? -16.108 -11.971 22.879 1.00 96.94 115 LYS A C 1
ATOM 876 O O . LYS A 1 115 ? -15.376 -12.041 21.897 1.00 96.94 115 LYS A O 1
ATOM 881 N N . GLY A 1 116 ? -17.183 -11.184 22.920 1.00 97.00 116 GLY A N 1
ATOM 882 C CA . GLY A 1 116 ? -17.582 -10.325 21.803 1.00 97.00 116 GLY A CA 1
ATOM 883 C C . GLY A 1 116 ? -16.501 -9.305 21.435 1.00 97.00 116 GLY A C 1
ATOM 884 O O . GLY A 1 116 ? -16.187 -9.129 20.256 1.00 97.00 116 GLY A O 1
ATOM 885 N N . TYR A 1 117 ? -15.870 -8.690 22.438 1.00 96.38 117 TYR A N 1
ATOM 886 C CA . TYR A 1 117 ? -14.740 -7.788 22.237 1.00 96.38 117 TYR A CA 1
ATOM 887 C C . TYR A 1 117 ? -13.550 -8.504 21.585 1.00 96.38 117 TYR A C 1
ATOM 889 O O . TYR A 1 117 ? -13.045 -8.032 20.566 1.00 96.38 117 TYR A O 1
ATOM 897 N N . TYR A 1 118 ? -13.148 -9.675 22.091 1.00 96.12 118 TYR A N 1
ATOM 898 C CA . TYR A 1 118 ? -12.079 -10.476 21.487 1.00 96.12 118 TYR A CA 1
ATOM 899 C C . TYR A 1 118 ? -12.388 -10.876 20.042 1.00 96.12 118 TYR A C 1
ATOM 901 O O . TYR A 1 118 ? -11.535 -10.696 19.173 1.00 96.12 118 TYR A O 1
ATOM 909 N N . ASP A 1 119 ? -13.598 -11.359 19.761 1.00 97.62 119 ASP A N 1
ATOM 910 C CA . ASP A 1 119 ? -14.006 -11.764 18.413 1.00 97.62 119 ASP A CA 1
ATOM 911 C C . ASP A 1 119 ? -13.971 -10.566 17.447 1.00 97.62 119 ASP A C 1
ATOM 913 O O . ASP A 1 119 ? -13.464 -10.674 16.327 1.00 97.62 119 ASP A O 1
ATOM 917 N N . SER A 1 120 ? -14.433 -9.390 17.892 1.00 97.12 120 SER A N 1
ATOM 918 C CA . SER A 1 120 ? -14.367 -8.158 17.095 1.00 97.12 120 SER A CA 1
ATOM 919 C C . SER A 1 120 ? -12.932 -7.695 16.827 1.00 97.12 120 SER A C 1
ATOM 921 O O . SER A 1 120 ? -12.612 -7.343 15.688 1.00 97.12 120 SER A O 1
ATOM 923 N N . LEU A 1 121 ? -12.052 -7.770 17.831 1.00 97.31 121 LEU A N 1
ATOM 924 C CA . LEU A 1 121 ? -10.641 -7.412 17.716 1.00 97.31 121 LEU A CA 1
ATOM 925 C C . LEU A 1 121 ? -9.909 -8.352 16.752 1.00 97.31 121 LEU A C 1
ATOM 927 O O . LEU A 1 121 ? -9.149 -7.896 15.897 1.00 97.31 121 LEU A O 1
ATOM 931 N N . VAL A 1 122 ? -10.165 -9.660 16.846 1.00 97.81 122 VAL A N 1
ATOM 932 C CA . VAL A 1 122 ? -9.602 -10.661 15.930 1.00 97.81 122 VAL A CA 1
ATOM 933 C C . VAL A 1 122 ? -10.098 -10.422 14.505 1.00 97.81 122 VAL A C 1
ATOM 935 O O . VAL A 1 122 ? -9.287 -10.397 13.579 1.00 97.81 122 VAL A O 1
ATOM 938 N N . ALA A 1 123 ? -11.396 -10.172 14.314 1.00 97.56 123 ALA A N 1
ATOM 939 C CA . ALA A 1 123 ? -11.958 -9.874 12.998 1.00 97.56 123 ALA A CA 1
ATOM 940 C C . ALA A 1 123 ? -11.391 -8.573 12.401 1.00 97.56 123 ALA A C 1
ATOM 942 O O . ALA A 1 123 ? -11.150 -8.480 11.196 1.00 97.56 123 ALA A O 1
ATOM 943 N N . GLU A 1 124 ? -11.157 -7.545 13.219 1.00 97.25 124 GLU A N 1
ATOM 944 C CA . GLU A 1 124 ? -10.505 -6.316 12.772 1.00 97.25 124 GLU A CA 1
ATOM 945 C C . GLU A 1 124 ? -9.038 -6.542 12.394 1.00 97.25 124 GLU A C 1
ATOM 947 O O . GLU A 1 124 ? -8.613 -6.094 11.324 1.00 97.25 124 GLU A O 1
ATOM 952 N N . ALA A 1 125 ? -8.286 -7.274 13.218 1.00 95.88 125 ALA A N 1
ATOM 953 C CA . ALA A 1 125 ? -6.900 -7.628 12.940 1.00 95.88 125 ALA A CA 1
ATOM 954 C C . ALA A 1 125 ? -6.774 -8.440 11.641 1.00 95.88 125 ALA A C 1
ATOM 956 O O . ALA A 1 125 ? -5.920 -8.125 10.811 1.00 95.88 125 ALA A O 1
ATOM 957 N N . GLN A 1 126 ? -7.665 -9.412 11.417 1.00 97.81 126 GLN A N 1
ATOM 958 C CA . GLN A 1 126 ? -7.736 -10.188 10.175 1.00 97.81 126 GLN A CA 1
ATOM 959 C C . GLN A 1 126 ? -8.033 -9.293 8.968 1.00 97.81 126 GLN A C 1
ATOM 961 O O . GLN A 1 126 ? -7.253 -9.274 8.021 1.00 97.81 126 GLN A O 1
ATOM 966 N N . ARG A 1 127 ? -9.072 -8.446 9.032 1.00 98.00 127 ARG A N 1
ATOM 967 C CA . ARG A 1 127 ? -9.382 -7.494 7.947 1.00 98.00 127 ARG A CA 1
ATOM 968 C C . ARG A 1 127 ? -8.223 -6.542 7.655 1.00 98.00 127 ARG A C 1
ATOM 970 O O . ARG A 1 127 ? -8.007 -6.155 6.509 1.00 98.00 127 ARG A O 1
ATOM 977 N N . ARG A 1 128 ? -7.483 -6.119 8.683 1.00 97.62 128 ARG A N 1
ATOM 978 C CA . ARG A 1 128 ? -6.294 -5.277 8.515 1.00 97.62 128 ARG A CA 1
ATOM 979 C C . ARG A 1 128 ? -5.161 -6.043 7.834 1.00 97.62 128 ARG A C 1
ATOM 981 O O . ARG A 1 128 ? -4.558 -5.485 6.922 1.00 97.62 128 ARG A O 1
ATOM 988 N N . ALA A 1 129 ? -4.903 -7.284 8.241 1.00 96.88 129 ALA A N 1
ATOM 989 C CA . ALA A 1 129 ? -3.909 -8.144 7.607 1.00 96.88 129 ALA A CA 1
ATOM 990 C C . ALA A 1 129 ? -4.248 -8.402 6.131 1.00 96.88 129 ALA A C 1
ATOM 992 O O . ALA A 1 129 ? -3.383 -8.231 5.275 1.00 96.88 129 ALA A O 1
ATOM 993 N N . ASP A 1 130 ? -5.512 -8.695 5.818 1.00 97.88 130 ASP A N 1
ATOM 994 C CA . ASP A 1 130 ? -5.971 -8.915 4.444 1.00 97.88 130 ASP A CA 1
ATOM 995 C C . ASP A 1 130 ? -5.788 -7.668 3.574 1.00 97.88 130 ASP A C 1
ATOM 997 O O . ASP A 1 130 ? -5.269 -7.760 2.463 1.00 97.88 130 ASP A O 1
ATOM 1001 N N . ARG A 1 131 ? -6.135 -6.479 4.087 1.00 97.88 131 ARG A N 1
ATOM 1002 C CA . ARG A 1 131 ? -5.893 -5.213 3.372 1.00 97.88 131 ARG A CA 1
ATOM 1003 C C . ARG A 1 131 ? -4.412 -4.989 3.076 1.00 97.88 131 ARG A C 1
ATOM 1005 O O . ARG A 1 131 ? -4.083 -4.573 1.971 1.00 97.88 131 ARG A O 1
ATOM 1012 N N . ILE A 1 132 ? -3.532 -5.277 4.037 1.00 97.00 132 ILE A N 1
ATOM 1013 C CA . ILE A 1 132 ? -2.080 -5.153 3.850 1.00 97.00 132 ILE A CA 1
ATOM 1014 C C . ILE A 1 132 ? -1.591 -6.151 2.797 1.00 97.00 132 ILE A C 1
ATOM 1016 O O . ILE A 1 132 ? -0.816 -5.774 1.926 1.00 97.00 132 ILE A O 1
ATOM 1020 N N . LEU A 1 133 ? -2.059 -7.401 2.838 1.00 97.69 133 LEU A N 1
ATOM 1021 C CA . LEU A 1 133 ? -1.678 -8.421 1.859 1.00 97.69 133 LEU A CA 1
ATOM 1022 C C . LEU A 1 133 ? -2.147 -8.075 0.444 1.00 97.69 133 LEU A C 1
ATOM 1024 O O . LEU A 1 133 ? -1.396 -8.274 -0.507 1.00 97.69 133 LEU A O 1
ATOM 1028 N N . VAL A 1 134 ? -3.368 -7.557 0.295 1.00 98.12 134 VAL A N 1
ATOM 1029 C CA . VAL A 1 134 ? -3.896 -7.128 -1.007 1.00 98.12 134 VAL A CA 1
ATOM 1030 C C . VAL A 1 134 ? -3.118 -5.926 -1.540 1.00 98.12 134 VAL A C 1
ATOM 1032 O O . VAL A 1 134 ? -2.709 -5.955 -2.697 1.00 98.12 134 VAL A O 1
ATOM 1035 N N . ALA A 1 135 ? -2.857 -4.916 -0.704 1.00 97.06 135 ALA A N 1
ATOM 1036 C CA . ALA A 1 135 ? -2.052 -3.758 -1.092 1.00 97.06 135 ALA A CA 1
ATOM 1037 C C . ALA A 1 135 ? -0.631 -4.173 -1.505 1.00 97.06 135 ALA A C 1
ATOM 1039 O O . ALA A 1 135 ? -0.201 -3.861 -2.607 1.00 97.06 135 ALA A O 1
ATOM 1040 N N . ALA A 1 136 ? 0.046 -4.988 -0.690 1.00 95.50 136 ALA A N 1
ATOM 1041 C CA . ALA A 1 136 ? 1.396 -5.464 -0.986 1.00 95.50 136 ALA A CA 1
ATOM 1042 C C . ALA A 1 136 ? 1.470 -6.297 -2.277 1.00 95.50 136 ALA A C 1
ATOM 1044 O O . ALA A 1 136 ? 2.472 -6.239 -2.986 1.00 95.50 136 ALA A O 1
ATOM 1045 N N . ARG A 1 137 ? 0.426 -7.076 -2.597 1.00 97.75 137 ARG A N 1
ATOM 1046 C CA . ARG A 1 137 ? 0.339 -7.798 -3.878 1.00 97.75 137 ARG A CA 1
ATOM 1047 C C . ARG A 1 137 ? 0.167 -6.846 -5.057 1.00 97.75 137 ARG A C 1
ATOM 1049 O O . ARG A 1 137 ? 0.862 -7.023 -6.047 1.00 97.75 137 ARG A O 1
ATOM 1056 N N . SER A 1 138 ? -0.705 -5.845 -4.933 1.00 97.56 138 SER A N 1
ATOM 1057 C CA . SER A 1 138 ? -0.888 -4.823 -5.971 1.00 97.56 138 SER A CA 1
ATOM 1058 C C . SER A 1 138 ? 0.414 -4.071 -6.239 1.00 97.56 138 SER A C 1
ATOM 1060 O O . SER A 1 138 ? 0.854 -4.009 -7.381 1.00 97.56 138 SER A O 1
ATOM 1062 N N . ASP A 1 139 ? 1.078 -3.589 -5.185 1.00 96.12 139 ASP A N 1
ATOM 1063 C CA . ASP A 1 139 ? 2.347 -2.864 -5.293 1.00 96.12 139 ASP A CA 1
ATOM 1064 C C . ASP A 1 139 ? 3.439 -3.736 -5.934 1.00 96.12 139 ASP A C 1
ATOM 1066 O O . ASP A 1 139 ? 4.230 -3.269 -6.754 1.00 96.12 139 ASP A O 1
ATOM 1070 N N . TYR A 1 140 ? 3.477 -5.027 -5.582 1.00 96.50 140 TYR A N 1
ATOM 1071 C CA . TYR A 1 140 ? 4.400 -5.987 -6.183 1.00 96.50 140 TYR A CA 1
ATOM 1072 C C . TYR A 1 140 ? 4.133 -6.188 -7.680 1.00 96.50 140 TYR A C 1
ATOM 1074 O O . TYR A 1 140 ? 5.077 -6.174 -8.474 1.00 96.50 140 TYR A O 1
ATOM 1082 N N . ASP A 1 141 ? 2.871 -6.367 -8.072 1.00 97.06 141 ASP A N 1
ATOM 1083 C CA . ASP A 1 141 ? 2.482 -6.564 -9.469 1.00 97.06 141 ASP A CA 1
ATOM 1084 C C . ASP A 1 141 ? 2.764 -5.307 -10.310 1.00 97.06 141 ASP A C 1
ATOM 1086 O O . ASP A 1 141 ? 3.295 -5.413 -11.422 1.00 97.06 141 ASP A O 1
ATOM 1090 N N . ASP A 1 142 ? 2.511 -4.119 -9.757 1.00 96.69 142 ASP A N 1
ATOM 1091 C CA . ASP A 1 142 ? 2.827 -2.835 -10.385 1.00 96.69 142 ASP A CA 1
ATOM 1092 C C . ASP A 1 142 ? 4.340 -2.656 -10.559 1.00 96.69 142 ASP A C 1
ATOM 1094 O O . ASP A 1 142 ? 4.807 -2.329 -11.656 1.00 96.69 142 ASP A O 1
ATOM 1098 N N . MET A 1 143 ? 5.132 -2.954 -9.524 1.00 95.88 143 MET A N 1
ATOM 1099 C CA . MET A 1 143 ? 6.594 -2.894 -9.598 1.00 95.88 143 MET A CA 1
ATOM 1100 C C . MET A 1 143 ? 7.147 -3.890 -10.626 1.00 95.88 143 MET A C 1
ATOM 1102 O O . MET A 1 143 ? 8.057 -3.561 -11.390 1.00 95.88 143 MET A O 1
ATOM 1106 N N . LEU A 1 144 ? 6.585 -5.101 -10.696 1.00 97.25 144 LEU A N 1
ATOM 1107 C CA . LEU A 1 144 ? 6.977 -6.107 -11.681 1.00 97.25 144 LEU A CA 1
ATOM 1108 C C . LEU A 1 144 ? 6.624 -5.669 -13.110 1.00 97.25 144 LEU A C 1
ATOM 1110 O O . LEU A 1 144 ? 7.416 -5.881 -14.032 1.00 97.25 144 LEU A O 1
ATOM 1114 N N . SER A 1 145 ? 5.458 -5.050 -13.300 1.00 97.31 145 SER A N 1
ATOM 1115 C CA . SER A 1 145 ? 5.024 -4.489 -14.581 1.00 97.31 145 SER A CA 1
ATOM 1116 C C . SER A 1 145 ? 5.954 -3.362 -15.042 1.00 97.31 145 SER A C 1
ATOM 1118 O O . SER A 1 145 ? 6.469 -3.401 -16.164 1.00 97.31 145 SER A O 1
ATOM 1120 N N . GLN A 1 146 ? 6.265 -2.415 -14.151 1.00 96.56 146 GLN A N 1
ATOM 1121 C CA . GLN A 1 146 ? 7.203 -1.323 -14.417 1.00 96.56 146 GLN A CA 1
ATOM 1122 C C . GLN A 1 146 ? 8.600 -1.847 -14.759 1.00 96.56 146 GLN A C 1
ATOM 1124 O O . GLN A 1 146 ? 9.168 -1.453 -15.777 1.00 96.56 146 GLN A O 1
ATOM 1129 N N . ALA A 1 147 ? 9.129 -2.788 -13.971 1.00 95.12 147 ALA A N 1
ATOM 1130 C CA . ALA A 1 147 ? 10.440 -3.382 -14.217 1.00 95.12 147 ALA A CA 1
ATOM 1131 C C . ALA A 1 147 ? 10.508 -4.094 -15.579 1.00 95.12 147 ALA A C 1
ATOM 1133 O O . ALA A 1 147 ? 11.505 -3.979 -16.290 1.00 95.12 147 ALA A O 1
ATOM 1134 N N . ARG A 1 148 ? 9.442 -4.800 -15.980 1.00 96.88 148 ARG A N 1
ATOM 1135 C CA . ARG A 1 148 ? 9.356 -5.443 -17.303 1.00 96.88 148 ARG A CA 1
ATOM 1136 C C . ARG A 1 148 ? 9.284 -4.427 -18.438 1.00 96.88 148 ARG A C 1
ATOM 1138 O O . ARG A 1 148 ? 9.966 -4.609 -19.445 1.00 96.88 148 ARG A O 1
ATOM 1145 N N . SER A 1 149 ? 8.487 -3.372 -18.277 1.00 96.56 149 SER A N 1
ATOM 1146 C CA . SER A 1 149 ? 8.381 -2.297 -19.268 1.00 96.56 149 SER A CA 1
ATOM 1147 C C . SER A 1 149 ? 9.723 -1.594 -19.460 1.00 96.56 149 SER A C 1
ATOM 1149 O O . SER A 1 149 ? 10.163 -1.394 -20.590 1.00 96.56 149 SER A O 1
ATOM 1151 N N . GLU A 1 150 ? 10.410 -1.278 -18.364 1.00 95.94 150 GLU A N 1
ATOM 1152 C CA . GLU A 1 150 ? 11.715 -0.622 -18.400 1.00 95.94 150 GLU A CA 1
ATOM 1153 C C . GLU A 1 150 ? 12.791 -1.531 -19.005 1.00 95.94 150 GLU A C 1
ATOM 1155 O O . GLU A 1 150 ? 13.557 -1.098 -19.864 1.00 95.94 150 GLU A O 1
ATOM 1160 N N . ALA A 1 151 ? 12.797 -2.821 -18.655 1.00 95.75 151 ALA A N 1
ATOM 1161 C CA . ALA A 1 151 ? 13.687 -3.795 -19.280 1.00 95.75 151 ALA A CA 1
ATOM 1162 C C . ALA A 1 151 ? 13.447 -3.912 -20.797 1.00 95.75 151 ALA A C 1
ATOM 1164 O O . ALA A 1 151 ? 14.406 -3.992 -21.568 1.00 95.75 151 ALA A O 1
ATOM 1165 N N . SER A 1 152 ? 12.185 -3.889 -21.247 1.00 96.62 152 SER A N 1
ATOM 1166 C CA . SER A 1 152 ? 11.854 -3.868 -22.679 1.00 96.62 152 SER A CA 1
ATOM 1167 C C . SER A 1 152 ? 12.365 -2.593 -23.347 1.00 96.62 152 SER A C 1
ATOM 1169 O O . SER A 1 152 ? 13.015 -2.665 -24.388 1.00 96.62 152 SER A O 1
ATOM 1171 N N . ARG A 1 153 ? 12.147 -1.434 -22.714 1.00 97.00 153 ARG A N 1
ATOM 1172 C CA . ARG A 1 153 ? 12.595 -0.127 -23.209 1.00 97.00 153 ARG A CA 1
ATOM 1173 C C . ARG A 1 153 ? 14.114 -0.083 -23.391 1.00 97.00 153 ARG A C 1
ATOM 1175 O O . ARG A 1 153 ? 14.581 0.306 -24.459 1.00 97.00 153 ARG A O 1
ATOM 1182 N N . ILE A 1 154 ? 14.869 -0.533 -22.387 1.00 95.44 154 ILE A N 1
ATOM 1183 C CA . ILE A 1 154 ? 16.339 -0.598 -22.426 1.00 95.44 154 ILE A CA 1
ATOM 1184 C C . ILE A 1 154 ? 16.815 -1.553 -23.526 1.00 95.44 154 ILE A C 1
ATOM 1186 O O . ILE A 1 154 ? 17.761 -1.237 -24.249 1.00 95.44 154 ILE A O 1
ATOM 1190 N N . ASN A 1 155 ? 16.161 -2.707 -23.692 1.00 96.50 155 ASN A N 1
ATOM 1191 C CA . ASN A 1 155 ? 16.502 -3.648 -24.760 1.00 96.50 155 ASN A CA 1
ATOM 1192 C C . ASN A 1 155 ? 16.255 -3.048 -26.149 1.00 96.50 155 ASN A C 1
ATOM 1194 O O . ASN A 1 155 ? 17.117 -3.147 -27.020 1.00 96.50 155 ASN A O 1
ATOM 1198 N N . GLU A 1 156 ? 15.110 -2.402 -26.368 1.00 96.62 156 GLU A N 1
ATOM 1199 C CA . GLU A 1 156 ? 14.798 -1.740 -27.639 1.00 96.62 156 GLU A CA 1
ATOM 1200 C C . GLU A 1 156 ? 15.768 -0.596 -27.949 1.00 96.62 156 GLU A C 1
ATOM 1202 O O . GLU A 1 156 ? 16.209 -0.440 -29.089 1.00 96.62 156 GLU A O 1
ATOM 1207 N N . GLU A 1 157 ? 16.121 0.196 -26.939 1.00 96.44 157 GLU A N 1
ATOM 1208 C CA . GLU A 1 157 ? 17.129 1.250 -27.036 1.00 96.44 157 GLU A CA 1
ATOM 1209 C C . GLU A 1 157 ? 18.500 0.674 -27.408 1.00 96.44 157 GLU A C 1
ATOM 1211 O O . GLU A 1 157 ? 19.070 1.073 -28.422 1.00 96.44 157 GLU A O 1
ATOM 1216 N N . SER A 1 158 ? 18.952 -0.364 -26.701 1.00 94.75 158 SER A N 1
ATOM 1217 C CA . SER A 1 158 ? 20.217 -1.057 -26.982 1.00 94.75 158 SER A CA 1
ATOM 1218 C C . SER A 1 158 ? 20.257 -1.647 -28.397 1.00 94.75 158 SER A C 1
ATOM 1220 O O . SER A 1 158 ? 21.276 -1.574 -29.085 1.00 94.75 158 SER A O 1
ATOM 1222 N N . VAL A 1 159 ? 19.144 -2.219 -28.874 1.00 95.81 159 VAL A N 1
ATOM 1223 C CA . VAL A 1 159 ? 19.032 -2.750 -30.243 1.00 95.81 159 VAL A CA 1
ATOM 1224 C C . VAL A 1 159 ? 19.108 -1.627 -31.279 1.00 95.81 159 VAL A C 1
ATOM 1226 O O . VAL A 1 159 ? 19.801 -1.782 -32.290 1.00 95.81 159 VAL A O 1
ATOM 1229 N N . ARG A 1 160 ? 18.441 -0.491 -31.040 1.00 95.94 160 ARG A N 1
ATOM 1230 C CA . ARG A 1 160 ? 18.511 0.683 -31.926 1.00 95.94 160 ARG A CA 1
ATOM 1231 C C . ARG A 1 160 ? 19.919 1.264 -31.983 1.00 95.94 160 ARG A C 1
ATOM 1233 O O . ARG A 1 160 ? 20.422 1.487 -33.083 1.00 95.94 160 ARG A O 1
ATOM 1240 N N . GLU A 1 161 ? 20.570 1.455 -30.839 1.00 95.38 161 GLU A N 1
ATOM 1241 C CA . GLU A 1 161 ? 21.947 1.955 -30.769 1.00 95.38 161 GLU A CA 1
ATOM 1242 C C . GLU A 1 161 ? 22.929 1.014 -31.468 1.00 95.38 161 GLU A C 1
ATOM 1244 O O . GLU A 1 161 ? 23.743 1.455 -32.281 1.00 95.38 161 GLU A O 1
ATOM 1249 N N . ALA A 1 162 ? 22.811 -0.297 -31.234 1.00 95.00 162 ALA A N 1
ATOM 1250 C CA . ALA A 1 162 ? 23.619 -1.290 -31.933 1.00 95.00 162 ALA A CA 1
ATOM 1251 C C . ALA A 1 162 ? 23.387 -1.246 -33.454 1.00 95.00 162 ALA A C 1
ATOM 1253 O O . ALA A 1 162 ? 24.336 -1.388 -34.229 1.00 95.00 162 ALA A O 1
ATOM 1254 N N . GLY A 1 163 ? 22.144 -1.028 -33.895 1.00 94.69 163 GLY A N 1
ATOM 1255 C CA . GLY A 1 163 ? 21.800 -0.822 -35.301 1.00 94.69 163 GLY A CA 1
ATOM 1256 C C . GLY A 1 163 ? 22.454 0.431 -35.889 1.00 94.69 163 GLY A C 1
ATOM 1257 O O . GLY A 1 163 ? 23.083 0.355 -36.946 1.00 94.69 163 GLY A O 1
ATOM 1258 N N . ALA A 1 164 ? 22.375 1.560 -35.182 1.00 95.06 164 ALA A N 1
ATOM 1259 C CA . ALA A 1 164 ? 22.986 2.824 -35.586 1.00 95.06 164 ALA A CA 1
ATOM 1260 C C . ALA A 1 164 ? 24.518 2.721 -35.672 1.00 95.06 164 ALA A C 1
ATOM 1262 O O . ALA A 1 164 ? 25.103 3.111 -36.684 1.00 95.06 164 ALA A O 1
ATOM 1263 N N . MET A 1 165 ? 25.168 2.113 -34.672 1.00 95.50 165 MET A N 1
ATOM 1264 C CA . MET A 1 165 ? 26.613 1.859 -34.690 1.00 95.50 165 MET A CA 1
ATOM 1265 C C . MET A 1 165 ? 27.021 0.976 -35.871 1.00 95.50 165 MET A C 1
ATOM 1267 O O . MET A 1 165 ? 27.972 1.303 -36.578 1.00 95.50 165 MET A O 1
ATOM 1271 N N . ARG A 1 166 ? 26.299 -0.122 -36.140 1.00 95.00 166 ARG A N 1
ATOM 1272 C CA . ARG A 1 166 ? 26.578 -0.975 -37.312 1.00 95.00 166 ARG A CA 1
ATOM 1273 C C . ARG A 1 166 ? 26.398 -0.220 -38.626 1.00 95.00 166 ARG A C 1
ATOM 1275 O O . ARG A 1 166 ? 27.189 -0.431 -39.546 1.00 95.00 166 ARG A O 1
ATOM 1282 N N . GLY A 1 167 ? 25.392 0.650 -38.713 1.00 94.25 167 GLY A N 1
ATOM 1283 C CA . GLY A 1 167 ? 25.179 1.536 -39.856 1.00 94.25 167 GLY A CA 1
ATOM 1284 C C . GLY A 1 167 ? 26.380 2.453 -40.089 1.00 94.25 167 GLY A C 1
ATOM 1285 O O . GLY A 1 167 ? 26.962 2.428 -41.172 1.00 94.25 167 GLY A O 1
ATOM 1286 N N . ALA A 1 168 ? 26.815 3.168 -39.048 1.00 94.50 168 ALA A N 1
ATOM 1287 C CA . ALA A 1 168 ? 27.985 4.045 -39.090 1.00 94.50 168 ALA A CA 1
ATOM 1288 C C . ALA A 1 168 ? 29.273 3.291 -39.470 1.00 94.50 168 ALA A C 1
ATOM 1290 O O . ALA A 1 168 ? 29.999 3.708 -40.375 1.00 94.50 168 ALA A O 1
ATOM 1291 N N . ILE A 1 169 ? 29.527 2.130 -38.856 1.00 94.00 169 ILE A N 1
ATOM 1292 C CA . ILE A 1 169 ? 30.684 1.285 -39.190 1.00 94.00 169 ILE A CA 1
ATOM 1293 C C . ILE A 1 169 ? 30.622 0.844 -40.656 1.00 94.00 169 ILE A C 1
ATOM 1295 O O . ILE A 1 169 ? 31.626 0.916 -41.357 1.00 94.00 169 ILE A O 1
ATOM 1299 N N . SER A 1 170 ? 29.454 0.432 -41.154 1.00 95.56 170 SER A N 1
ATOM 1300 C CA . SER A 1 170 ? 29.297 0.017 -42.554 1.00 95.56 170 SER A CA 1
ATOM 1301 C C . SER A 1 170 ? 29.588 1.164 -43.522 1.00 95.56 170 SER A C 1
ATOM 1303 O O . SER A 1 170 ? 30.243 0.950 -44.544 1.00 95.56 170 SER A O 1
ATOM 1305 N N . THR A 1 171 ? 29.156 2.387 -43.195 1.00 93.56 171 THR A N 1
ATOM 1306 C CA . THR A 1 171 ? 29.463 3.573 -44.006 1.00 93.56 171 THR A CA 1
ATOM 1307 C C . THR A 1 171 ? 30.946 3.929 -43.983 1.00 93.56 171 THR A C 1
ATOM 1309 O O . THR A 1 171 ? 31.508 4.219 -45.039 1.00 93.56 171 THR A O 1
ATOM 1312 N N . GLU A 1 172 ? 31.610 3.833 -42.829 1.00 94.88 172 GLU A N 1
ATOM 1313 C CA . GLU A 1 172 ? 33.051 4.080 -42.718 1.00 94.88 172 GLU A CA 1
ATOM 1314 C C . GLU A 1 172 ? 33.862 3.013 -43.459 1.00 94.88 172 GLU A C 1
ATOM 1316 O O . GL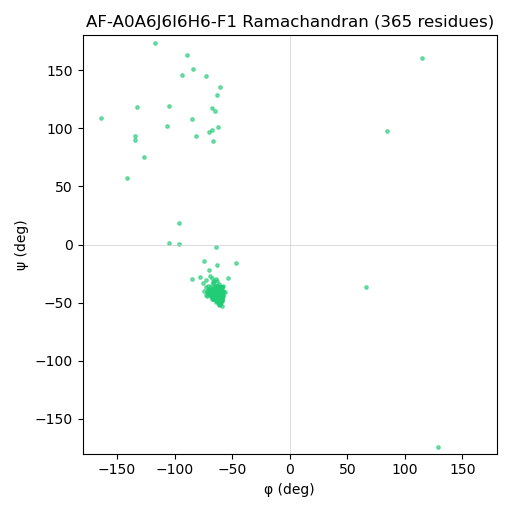U A 1 172 ? 34.749 3.343 -44.242 1.00 94.88 172 GLU A O 1
ATOM 1321 N N . VAL A 1 173 ? 33.494 1.734 -43.337 1.00 96.00 173 VAL A N 1
ATOM 1322 C CA . VAL A 1 173 ? 34.116 0.643 -44.103 1.00 96.00 173 VAL A CA 1
ATOM 1323 C C . VAL A 1 173 ? 33.923 0.846 -45.610 1.00 96.00 173 VAL A C 1
ATOM 1325 O O . VAL A 1 173 ? 34.865 0.661 -46.383 1.00 96.00 173 VAL A O 1
ATOM 1328 N N . ALA A 1 174 ? 32.731 1.258 -46.054 1.00 94.50 174 ALA A N 1
ATOM 1329 C CA . ALA A 1 174 ? 32.474 1.558 -47.462 1.00 94.50 174 ALA A CA 1
ATOM 1330 C C . ALA A 1 174 ? 33.313 2.749 -47.955 1.00 94.50 174 ALA A C 1
ATOM 1332 O O . ALA A 1 174 ? 33.904 2.673 -49.036 1.00 94.50 174 ALA A O 1
ATOM 1333 N N . ARG A 1 175 ? 33.418 3.814 -47.149 1.00 94.81 175 ARG A N 1
ATOM 1334 C CA . ARG A 1 175 ? 34.265 4.981 -47.425 1.00 94.81 175 ARG A CA 1
ATOM 1335 C C . ARG A 1 175 ? 35.736 4.575 -47.532 1.00 94.81 175 ARG A C 1
ATOM 1337 O O . ARG A 1 175 ? 36.348 4.876 -48.552 1.00 94.81 175 ARG A O 1
ATOM 1344 N N . MET A 1 176 ? 36.268 3.829 -46.561 1.00 95.06 176 MET A N 1
ATOM 1345 C CA . MET A 1 176 ? 37.646 3.317 -46.568 1.00 95.06 176 MET A CA 1
ATOM 1346 C C . MET A 1 176 ? 37.933 2.428 -47.782 1.00 95.06 176 MET A C 1
ATOM 1348 O O . MET A 1 176 ? 38.988 2.526 -48.404 1.00 95.06 176 MET A O 1
ATOM 1352 N N . LYS A 1 177 ? 36.990 1.557 -48.162 1.00 95.62 177 LYS A N 1
ATOM 1353 C CA . LYS A 1 177 ? 37.138 0.703 -49.348 1.00 95.62 177 LYS A CA 1
ATOM 1354 C C . LYS A 1 177 ? 37.142 1.528 -50.636 1.00 95.62 177 LYS A C 1
ATOM 1356 O O . LYS A 1 177 ? 37.900 1.222 -51.555 1.00 95.62 177 LYS A O 1
ATOM 1361 N N . ALA A 1 178 ? 36.306 2.563 -50.714 1.00 93.50 178 ALA A N 1
ATOM 1362 C CA . ALA A 1 178 ? 36.257 3.462 -51.860 1.00 93.50 178 ALA A CA 1
ATOM 1363 C C . ALA A 1 178 ? 37.538 4.298 -51.989 1.00 93.50 178 ALA A C 1
ATOM 1365 O O . ALA A 1 178 ? 38.062 4.414 -53.097 1.00 93.50 178 ALA A O 1
ATOM 1366 N N . THR A 1 179 ? 38.067 4.840 -50.886 1.00 94.06 179 THR A N 1
ATOM 1367 C CA . THR A 1 179 ? 39.347 5.568 -50.889 1.00 94.06 179 THR A CA 1
ATOM 1368 C C . THR A 1 179 ? 40.497 4.644 -51.269 1.00 94.06 179 THR A C 1
ATOM 1370 O O . THR A 1 179 ? 41.195 4.938 -52.231 1.00 94.06 179 THR A O 1
ATOM 1373 N N . ALA A 1 180 ? 40.607 3.465 -50.647 1.00 94.12 180 ALA A N 1
ATOM 1374 C CA . ALA A 1 180 ? 41.640 2.488 -50.989 1.00 94.12 180 ALA A CA 1
ATOM 1375 C C . ALA A 1 180 ? 41.585 2.070 -52.469 1.00 94.12 180 ALA A C 1
ATOM 1377 O O . ALA A 1 180 ? 42.616 1.964 -53.128 1.00 94.12 180 ALA A O 1
ATOM 1378 N N . LYS A 1 181 ? 40.382 1.872 -53.030 1.00 95.06 181 LYS A N 1
ATOM 1379 C CA . LYS A 1 181 ? 40.225 1.567 -54.459 1.00 95.06 181 LYS A CA 1
ATOM 1380 C C . LYS A 1 181 ? 40.706 2.723 -55.343 1.00 95.06 181 LYS A C 1
ATOM 1382 O O . LYS A 1 181 ? 41.376 2.464 -56.338 1.00 95.06 181 LYS A O 1
ATOM 1387 N N . ARG A 1 182 ? 40.388 3.976 -54.996 1.00 92.56 182 ARG A N 1
ATOM 1388 C CA . ARG A 1 182 ? 40.874 5.158 -55.731 1.00 92.56 182 ARG A CA 1
ATOM 1389 C C . ARG A 1 182 ? 42.393 5.281 -55.669 1.00 92.56 182 ARG A C 1
ATOM 1391 O O . ARG A 1 182 ? 43.001 5.540 -56.701 1.00 92.56 182 ARG A O 1
ATOM 1398 N N . ASP A 1 183 ? 42.993 5.050 -54.507 1.00 93.88 183 ASP A N 1
ATOM 1399 C CA . ASP A 1 183 ? 44.446 5.122 -54.335 1.00 93.88 183 ASP A CA 1
ATOM 1400 C C . ASP A 1 183 ? 45.156 4.055 -55.175 1.00 93.88 183 ASP A C 1
ATOM 1402 O O . ASP A 1 183 ? 46.128 4.359 -55.864 1.00 93.88 183 ASP A O 1
ATOM 1406 N N . ILE A 1 184 ? 44.622 2.827 -55.200 1.00 94.06 184 ILE A N 1
ATOM 1407 C CA . ILE A 1 184 ? 45.135 1.742 -56.049 1.00 94.06 184 ILE A CA 1
ATOM 1408 C C . ILE A 1 184 ? 45.040 2.109 -57.536 1.00 94.06 184 ILE A C 1
ATOM 1410 O O . ILE A 1 184 ? 46.006 1.916 -58.269 1.00 94.06 184 ILE A O 1
ATOM 1414 N N . GLU A 1 185 ? 43.901 2.630 -58.002 1.00 92.25 185 GLU A N 1
ATOM 1415 C CA . GLU A 1 185 ? 43.743 3.038 -59.408 1.00 92.25 185 GLU A CA 1
ATOM 1416 C C . GLU A 1 185 ? 44.658 4.218 -59.771 1.00 92.25 185 GLU A C 1
ATOM 1418 O O . GLU A 1 185 ? 45.273 4.218 -60.834 1.00 92.25 185 GLU A O 1
ATOM 1423 N N . SER A 1 186 ? 44.824 5.189 -58.868 1.00 93.19 186 SER A N 1
ATOM 1424 C CA . SER A 1 186 ? 45.761 6.306 -59.039 1.00 93.19 186 SER A CA 1
ATOM 1425 C C . SER A 1 186 ? 47.208 5.816 -59.172 1.00 93.19 186 SER A C 1
ATOM 1427 O O . SER A 1 186 ? 47.922 6.214 -60.095 1.00 93.19 186 SER A O 1
ATOM 1429 N N . GLN A 1 187 ? 47.626 4.888 -58.305 1.00 93.44 187 GLN A N 1
ATOM 1430 C CA . GLN A 1 187 ? 48.950 4.267 -58.371 1.00 93.44 187 GLN A CA 1
ATOM 1431 C C . GLN A 1 187 ? 49.142 3.457 -59.656 1.00 93.44 187 GLN A C 1
ATOM 1433 O O . GLN A 1 187 ? 50.183 3.583 -60.296 1.00 93.44 187 GLN A O 1
ATOM 1438 N N . LYS A 1 188 ? 48.146 2.667 -60.076 1.00 93.56 188 LYS A N 1
ATOM 1439 C CA . LYS A 1 188 ? 48.199 1.939 -61.353 1.00 93.56 188 LYS A CA 1
ATOM 1440 C C . LYS A 1 188 ? 48.346 2.888 -62.536 1.00 93.56 188 LYS A C 1
ATOM 1442 O O . LYS A 1 188 ? 49.223 2.669 -63.362 1.00 93.56 188 LYS A O 1
ATOM 1447 N N . ALA A 1 189 ? 47.555 3.958 -62.587 1.00 90.44 189 ALA A N 1
ATOM 1448 C CA . ALA A 1 189 ? 47.641 4.953 -63.651 1.00 90.44 189 ALA A CA 1
ATOM 1449 C C . ALA A 1 189 ? 49.012 5.649 -63.679 1.00 90.44 189 ALA A C 1
ATOM 1451 O O . ALA A 1 189 ? 49.548 5.898 -64.756 1.00 90.44 189 ALA A O 1
ATOM 1452 N N . ALA A 1 190 ? 49.603 5.945 -62.516 1.00 90.69 190 ALA A N 1
ATOM 1453 C CA . ALA A 1 190 ? 50.964 6.474 -62.436 1.00 90.69 190 ALA A CA 1
ATOM 1454 C C . ALA A 1 190 ? 51.992 5.476 -63.000 1.00 90.69 190 ALA A C 1
ATOM 1456 O O . ALA A 1 190 ? 52.783 5.840 -63.864 1.00 90.69 190 ALA A O 1
ATOM 1457 N N . VAL A 1 191 ? 51.918 4.203 -62.599 1.00 91.25 191 VAL A N 1
ATOM 1458 C CA . VAL A 1 191 ? 52.809 3.142 -63.100 1.00 91.25 191 VAL A CA 1
ATOM 1459 C C . VAL A 1 191 ? 52.638 2.909 -64.607 1.00 91.25 191 VAL A C 1
ATOM 1461 O O . VAL A 1 191 ? 53.624 2.718 -65.317 1.00 91.25 191 VAL A O 1
ATOM 1464 N N . GLU A 1 192 ? 51.408 2.935 -65.123 1.00 90.94 192 GLU A N 1
ATOM 1465 C CA . GLU A 1 192 ? 51.132 2.804 -66.558 1.00 90.94 192 GLU A CA 1
ATOM 1466 C C . GLU A 1 192 ? 51.679 3.987 -67.363 1.00 90.94 192 GLU A C 1
ATOM 1468 O O . GLU A 1 192 ? 52.238 3.769 -68.441 1.00 90.94 192 GLU A O 1
ATOM 1473 N N . ARG A 1 193 ? 51.584 5.219 -66.839 1.00 88.12 193 ARG A N 1
ATOM 1474 C CA . ARG A 1 193 ? 52.218 6.398 -67.450 1.00 88.12 193 ARG A CA 1
ATOM 1475 C C . ARG A 1 193 ? 53.733 6.266 -67.477 1.00 88.12 193 ARG A C 1
ATOM 1477 O O . ARG A 1 193 ? 54.308 6.424 -68.548 1.00 88.12 193 ARG A O 1
ATOM 1484 N N . ASP A 1 194 ? 54.359 5.901 -66.359 1.00 88.44 194 ASP A N 1
ATOM 1485 C CA . ASP A 1 194 ? 55.810 5.692 -66.289 1.00 88.44 194 ASP A CA 1
ATOM 1486 C C . ASP A 1 194 ? 56.265 4.617 -67.290 1.00 88.44 194 ASP A C 1
ATOM 1488 O O . ASP A 1 194 ? 57.297 4.747 -67.955 1.00 88.44 194 ASP A O 1
ATOM 1492 N N . LEU A 1 195 ? 55.484 3.542 -67.440 1.00 89.69 195 LEU A N 1
ATOM 1493 C CA . LEU A 1 195 ? 55.744 2.492 -68.422 1.00 89.69 195 LEU A CA 1
ATOM 1494 C C . LEU A 1 195 ? 55.595 3.009 -69.863 1.00 89.69 195 LEU A C 1
ATOM 1496 O O . LEU A 1 195 ? 56.423 2.686 -70.715 1.00 89.69 195 LEU A O 1
ATOM 1500 N N . ALA A 1 196 ? 54.546 3.783 -70.152 1.00 84.06 196 ALA A N 1
ATOM 1501 C CA . ALA A 1 196 ? 54.297 4.358 -71.471 1.00 84.06 196 ALA A CA 1
ATOM 1502 C C . ALA A 1 196 ? 55.373 5.380 -71.860 1.00 84.06 196 ALA A C 1
ATOM 1504 O O . ALA A 1 196 ? 55.858 5.347 -72.988 1.00 84.06 196 ALA A O 1
ATOM 1505 N N . GLU A 1 197 ? 55.804 6.224 -70.923 1.00 85.69 197 GLU A N 1
ATOM 1506 C CA . GLU A 1 197 ? 56.896 7.175 -71.119 1.00 85.69 197 GLU A CA 1
ATOM 1507 C C . GLU A 1 197 ? 58.202 6.443 -71.443 1.00 85.69 197 GLU A C 1
ATOM 1509 O O . GLU A 1 197 ? 58.845 6.738 -72.452 1.00 85.69 197 GLU A O 1
ATOM 1514 N N . ARG A 1 198 ? 58.541 5.399 -70.674 1.00 83.81 198 ARG A N 1
ATOM 1515 C CA . ARG A 1 198 ? 59.703 4.540 -70.965 1.00 83.81 198 ARG A CA 1
ATOM 1516 C C . ARG A 1 198 ? 59.608 3.877 -72.340 1.00 83.81 198 ARG A C 1
ATOM 1518 O O . ARG A 1 198 ? 60.599 3.846 -73.066 1.00 83.81 198 ARG A O 1
ATOM 1525 N N . LYS A 1 199 ? 58.431 3.368 -72.722 1.00 83.81 199 LYS A N 1
ATOM 1526 C CA . LYS A 1 199 ? 58.199 2.783 -74.056 1.00 83.81 199 LYS A CA 1
ATOM 1527 C C . LYS A 1 199 ? 58.345 3.815 -75.171 1.00 83.81 199 LYS A C 1
ATOM 1529 O O . LYS A 1 199 ? 58.905 3.495 -76.211 1.00 83.81 199 LYS A O 1
ATOM 1534 N N . LEU A 1 200 ? 57.857 5.035 -74.966 1.00 80.50 200 LEU A N 1
ATOM 1535 C CA . LEU A 1 200 ? 57.920 6.118 -75.942 1.00 80.50 200 LEU A CA 1
ATOM 1536 C C . LEU A 1 200 ? 59.351 6.627 -76.128 1.00 80.50 200 LEU A C 1
ATOM 1538 O O . LEU A 1 200 ? 59.748 6.886 -77.261 1.00 80.50 200 LEU A O 1
ATOM 1542 N N . ILE A 1 201 ? 60.137 6.721 -75.053 1.00 80.12 201 ILE A N 1
ATOM 1543 C CA . ILE A 1 201 ? 61.575 7.011 -75.136 1.00 80.12 201 ILE A CA 1
ATOM 1544 C C . ILE A 1 201 ? 62.275 5.916 -75.953 1.00 80.12 201 ILE A C 1
ATOM 1546 O O . ILE A 1 201 ? 62.922 6.232 -76.948 1.00 80.12 201 ILE A O 1
ATOM 1550 N N . ALA A 1 202 ? 62.049 4.640 -75.619 1.00 77.19 202 ALA A N 1
ATOM 1551 C CA . ALA A 1 202 ? 62.621 3.513 -76.358 1.00 77.19 202 ALA A CA 1
ATOM 1552 C C . ALA A 1 202 ? 62.187 3.484 -77.839 1.00 77.19 202 ALA A C 1
ATOM 1554 O O . ALA A 1 202 ? 62.988 3.189 -78.723 1.00 77.19 202 ALA A O 1
ATOM 1555 N N . PHE A 1 203 ? 60.929 3.826 -78.135 1.00 73.00 203 PHE A N 1
ATOM 1556 C CA . PHE A 1 203 ? 60.431 3.926 -79.506 1.00 73.00 203 PHE A CA 1
ATOM 1557 C C . PHE A 1 203 ? 61.078 5.092 -80.259 1.00 73.00 203 PHE A C 1
ATOM 1559 O O . PHE A 1 203 ? 61.549 4.903 -81.371 1.00 73.00 203 PHE A O 1
ATOM 1566 N N . ARG A 1 204 ? 61.162 6.290 -79.665 1.00 70.00 204 ARG A N 1
ATOM 1567 C CA . ARG A 1 204 ? 61.818 7.455 -80.289 1.00 70.00 204 ARG A CA 1
ATOM 1568 C C . ARG A 1 204 ? 63.288 7.197 -80.610 1.00 70.00 204 ARG A C 1
ATOM 1570 O O . ARG A 1 204 ? 63.764 7.668 -81.639 1.00 70.00 204 ARG A O 1
ATOM 1577 N N . GLU A 1 205 ? 63.992 6.456 -79.758 1.00 70.31 205 GLU A N 1
ATOM 1578 C CA . GLU A 1 205 ? 65.365 6.025 -80.032 1.00 70.31 205 GLU A CA 1
ATOM 1579 C C . GLU A 1 205 ? 65.439 5.087 -81.246 1.00 70.31 205 GLU A C 1
ATOM 1581 O O . GLU A 1 205 ? 66.318 5.251 -82.093 1.00 70.31 205 GLU A O 1
ATOM 1586 N N . ASN A 1 206 ? 64.484 4.161 -81.381 1.00 64.06 206 ASN A N 1
ATOM 1587 C CA . ASN A 1 206 ? 64.429 3.203 -82.490 1.00 64.06 206 ASN A CA 1
ATOM 1588 C C . ASN A 1 206 ? 63.949 3.811 -83.824 1.00 64.06 206 ASN A C 1
ATOM 1590 O O . ASN A 1 206 ? 64.394 3.385 -84.888 1.00 64.06 206 ASN A O 1
ATOM 1594 N N . THR A 1 207 ? 63.055 4.802 -83.790 1.00 54.22 207 THR A N 1
ATOM 1595 C CA . THR A 1 207 ? 62.323 5.321 -84.968 1.00 54.22 207 THR A CA 1
ATOM 1596 C C . THR A 1 207 ? 62.975 6.562 -85.590 1.00 54.22 207 THR A C 1
ATOM 1598 O O . THR A 1 207 ? 62.356 7.292 -86.356 1.00 54.22 207 THR A O 1
ATOM 1601 N N . ARG A 1 208 ? 64.256 6.835 -85.313 1.00 56.16 208 ARG A N 1
ATOM 1602 C CA . ARG A 1 208 ? 64.971 8.007 -85.860 1.00 56.16 208 ARG A CA 1
ATOM 1603 C C . ARG A 1 208 ? 65.125 8.001 -87.398 1.00 56.16 208 ARG A C 1
ATOM 1605 O O . ARG A 1 208 ? 65.633 8.973 -87.946 1.00 56.16 208 ARG A O 1
ATOM 1612 N N . ASN A 1 209 ? 64.656 6.965 -88.101 1.00 53.50 209 ASN A N 1
ATOM 1613 C CA . ASN A 1 209 ? 64.724 6.848 -89.557 1.00 53.50 209 ASN A CA 1
ATOM 1614 C C . ASN A 1 209 ? 63.364 6.420 -90.169 1.00 53.50 209 ASN A C 1
ATOM 1616 O O . ASN A 1 209 ? 62.955 5.287 -89.930 1.00 53.50 209 ASN A O 1
ATOM 1620 N N . LEU A 1 210 ? 62.781 7.281 -91.033 1.00 47.84 210 LEU A N 1
ATOM 1621 C CA . LEU A 1 210 ? 61.932 7.001 -92.234 1.00 47.84 210 LEU A CA 1
ATOM 1622 C C . LEU A 1 210 ? 60.429 7.411 -92.296 1.00 47.84 210 LEU A C 1
ATOM 1624 O O . LEU A 1 210 ? 59.798 7.727 -91.295 1.00 47.84 210 LEU A O 1
ATOM 1628 N N . ASP A 1 211 ? 59.947 7.461 -93.558 1.00 61.44 211 ASP A N 1
ATOM 1629 C CA . ASP A 1 211 ? 58.860 8.230 -94.217 1.00 61.44 211 ASP A CA 1
ATOM 1630 C C . ASP A 1 211 ? 57.712 7.328 -94.787 1.00 61.44 211 ASP A C 1
ATOM 1632 O O . ASP A 1 211 ? 57.826 6.105 -94.808 1.00 61.44 211 ASP A O 1
ATOM 1636 N N . PHE A 1 212 ? 56.621 7.939 -95.278 1.00 50.75 212 PHE A N 1
ATOM 1637 C CA . PHE A 1 212 ? 55.370 7.414 -95.896 1.00 50.75 212 PHE A CA 1
ATOM 1638 C C . PHE A 1 212 ? 54.386 6.590 -95.032 1.00 50.75 212 PHE A C 1
ATOM 1640 O O . PHE A 1 212 ? 53.180 6.827 -95.125 1.00 50.75 212 PHE A O 1
ATOM 1647 N N . ASP A 1 213 ? 54.840 5.756 -94.093 1.00 56.56 213 ASP A N 1
ATOM 1648 C CA . ASP A 1 213 ? 53.960 5.207 -93.031 1.00 56.56 213 ASP A CA 1
ATOM 1649 C C . ASP A 1 213 ? 53.400 6.320 -92.111 1.00 56.56 213 ASP A C 1
ATOM 1651 O O . ASP A 1 213 ? 52.381 6.161 -91.434 1.00 56.56 213 ASP A O 1
ATOM 1655 N N . ALA A 1 214 ? 54.029 7.499 -92.143 1.00 56.84 214 ALA A N 1
ATOM 1656 C CA . ALA A 1 214 ? 53.667 8.685 -91.376 1.00 56.84 214 ALA A CA 1
ATOM 1657 C C . ALA A 1 214 ? 52.279 9.255 -91.720 1.00 56.84 214 ALA A C 1
ATOM 1659 O O . ALA A 1 214 ? 51.608 9.796 -90.844 1.00 56.84 214 ALA A O 1
ATOM 1660 N N . ALA A 1 215 ? 51.819 9.131 -92.970 1.00 57.31 215 ALA A N 1
ATOM 1661 C CA . ALA A 1 215 ? 50.516 9.660 -93.380 1.00 57.31 215 ALA A CA 1
ATOM 1662 C C . ALA A 1 215 ? 49.354 8.796 -92.858 1.00 57.31 215 ALA A C 1
ATOM 1664 O O . ALA A 1 215 ? 48.354 9.326 -92.373 1.00 57.31 215 ALA A O 1
ATOM 1665 N N . VAL A 1 216 ? 49.512 7.468 -92.894 1.00 66.44 216 VAL A N 1
ATOM 1666 C CA . VAL A 1 216 ? 48.563 6.525 -92.278 1.00 66.44 216 VAL A CA 1
ATOM 1667 C C . VAL A 1 216 ? 48.571 6.699 -90.759 1.00 66.44 216 VAL A C 1
ATOM 1669 O O . VAL A 1 216 ? 47.501 6.769 -90.154 1.00 66.44 216 VAL A O 1
ATOM 1672 N N . ALA A 1 217 ? 49.751 6.889 -90.157 1.00 67.31 217 ALA A N 1
ATOM 1673 C CA . ALA A 1 217 ? 49.878 7.190 -88.734 1.00 67.31 217 ALA A CA 1
ATOM 1674 C C . ALA A 1 217 ? 49.124 8.474 -88.332 1.00 67.31 217 ALA A C 1
ATOM 1676 O O . ALA A 1 217 ? 48.443 8.489 -87.310 1.00 67.31 217 ALA A O 1
ATOM 1677 N N . LEU A 1 218 ? 49.163 9.530 -89.150 1.00 70.38 218 LEU A N 1
ATOM 1678 C CA . LEU A 1 218 ? 48.518 10.814 -88.846 1.00 70.38 218 LEU A CA 1
ATOM 1679 C C . LEU A 1 218 ? 46.981 10.725 -88.851 1.00 70.38 218 LEU A C 1
ATOM 1681 O O . LEU A 1 218 ? 46.323 11.307 -87.990 1.00 70.38 218 LEU A O 1
ATOM 1685 N N . VAL A 1 219 ? 46.402 9.942 -89.767 1.00 74.38 219 VAL A N 1
ATOM 1686 C CA . VAL A 1 219 ? 44.952 9.667 -89.786 1.00 74.38 219 VAL A CA 1
ATOM 1687 C C . VAL A 1 219 ? 44.545 8.802 -88.592 1.00 74.38 219 VAL A C 1
ATOM 1689 O O . VAL A 1 219 ? 43.532 9.089 -87.952 1.00 74.38 219 VAL A O 1
ATOM 1692 N N . THR A 1 220 ? 45.348 7.792 -88.235 1.00 78.19 220 THR A N 1
ATOM 1693 C CA . THR A 1 220 ? 45.087 6.992 -87.029 1.00 78.19 220 THR A CA 1
ATOM 1694 C C . THR A 1 220 ? 45.212 7.818 -85.749 1.00 78.19 220 THR A C 1
ATOM 1696 O O . THR A 1 220 ? 44.386 7.666 -84.853 1.00 78.19 220 THR A O 1
ATOM 1699 N N . GLU A 1 221 ? 46.167 8.748 -85.675 1.00 78.88 221 GLU A N 1
ATOM 1700 C CA . GLU A 1 221 ? 46.320 9.660 -84.536 1.00 78.88 221 GLU A CA 1
ATOM 1701 C C . GLU A 1 221 ? 45.137 10.628 -84.429 1.00 78.88 221 GLU A C 1
ATOM 1703 O O . GLU A 1 221 ? 44.608 10.790 -83.337 1.00 78.88 221 GLU A O 1
ATOM 1708 N N . GLN A 1 222 ? 44.635 11.192 -85.535 1.00 77.44 222 GLN A N 1
ATOM 1709 C CA . GLN A 1 222 ? 43.430 12.035 -85.507 1.00 77.44 222 GLN A CA 1
ATOM 1710 C C . GLN A 1 222 ? 42.202 11.254 -85.012 1.00 77.44 222 GLN A C 1
ATOM 1712 O O . GLN A 1 222 ? 41.508 11.719 -84.116 1.00 77.44 222 GLN A O 1
ATOM 1717 N N . SER A 1 223 ? 41.995 10.021 -85.491 1.00 79.94 223 SER A N 1
ATOM 1718 C CA . SER A 1 223 ? 40.907 9.170 -84.983 1.00 79.94 223 SER A CA 1
ATOM 1719 C C . SER A 1 223 ? 41.077 8.787 -83.506 1.00 79.94 223 SER A C 1
ATOM 1721 O O . SER A 1 223 ? 40.087 8.619 -82.793 1.00 79.94 223 SER A O 1
ATOM 1723 N N . ARG A 1 224 ? 42.323 8.681 -83.018 1.00 84.62 224 ARG A N 1
ATOM 1724 C CA . ARG A 1 224 ? 42.606 8.450 -81.597 1.00 84.62 224 ARG A CA 1
ATOM 1725 C C . ARG A 1 224 ? 42.306 9.696 -80.768 1.00 84.62 224 ARG A C 1
ATOM 1727 O O . ARG A 1 224 ? 41.711 9.562 -79.707 1.00 84.62 224 ARG A O 1
ATOM 1734 N N . ILE A 1 225 ? 42.660 10.881 -81.264 1.00 83.69 225 ILE A N 1
ATOM 1735 C CA . ILE A 1 225 ? 42.375 12.171 -80.621 1.00 83.69 225 ILE A CA 1
ATOM 1736 C C . ILE A 1 225 ? 40.863 12.403 -80.521 1.00 83.69 225 ILE A C 1
ATOM 1738 O O . ILE A 1 225 ? 40.382 12.768 -79.451 1.00 83.69 225 ILE A O 1
ATOM 1742 N N . ASP A 1 226 ? 40.107 12.135 -81.586 1.00 79.44 226 ASP A N 1
ATOM 1743 C CA . ASP A 1 226 ? 38.646 12.273 -81.579 1.00 79.44 226 ASP A CA 1
ATOM 1744 C C . ASP A 1 226 ? 37.995 11.308 -80.572 1.00 79.44 226 ASP A C 1
ATOM 1746 O O . ASP A 1 226 ? 37.130 11.706 -79.789 1.00 79.44 226 ASP A O 1
ATOM 1750 N N . LEU A 1 227 ? 38.466 10.056 -80.514 1.00 84.69 227 LEU A N 1
ATOM 1751 C CA . LEU A 1 227 ? 38.005 9.079 -79.525 1.00 84.69 227 LEU A CA 1
ATOM 1752 C C . LEU A 1 227 ? 38.394 9.473 -78.089 1.00 84.69 227 LEU A C 1
ATOM 1754 O O . LEU A 1 227 ? 37.612 9.280 -77.159 1.00 84.69 227 LEU A O 1
ATOM 1758 N N . GLU A 1 228 ? 39.592 10.026 -77.887 1.00 84.94 228 GLU A N 1
ATOM 1759 C CA . GLU A 1 228 ? 40.042 10.558 -76.596 1.00 84.94 228 GLU A CA 1
ATOM 1760 C C . GLU A 1 228 ? 39.185 11.765 -76.163 1.00 84.94 228 GLU A C 1
ATOM 1762 O O . GLU A 1 228 ? 38.825 11.873 -74.986 1.00 84.94 228 GLU A O 1
ATOM 1767 N N . LEU A 1 229 ? 38.780 12.631 -77.097 1.00 86.94 229 LEU A N 1
ATOM 1768 C CA . LEU A 1 229 ? 37.860 13.746 -76.848 1.00 86.94 229 LEU A CA 1
ATOM 1769 C C . LEU A 1 229 ? 36.459 13.258 -76.464 1.00 86.94 229 LEU A C 1
ATOM 1771 O O . LEU A 1 229 ? 35.892 13.738 -75.484 1.00 86.94 229 LEU A O 1
ATOM 1775 N N . GLU A 1 230 ? 35.914 12.260 -77.158 1.00 86.62 230 GLU A N 1
ATOM 1776 C CA . GLU A 1 230 ? 34.611 11.683 -76.807 1.00 86.62 230 GLU A CA 1
ATOM 1777 C C . GLU A 1 230 ? 34.653 10.973 -75.441 1.00 86.62 230 GLU A C 1
ATOM 1779 O O . GLU A 1 230 ? 33.763 11.150 -74.605 1.00 86.62 230 GLU A O 1
ATOM 1784 N N . LEU A 1 231 ? 35.722 10.220 -75.157 1.00 85.81 231 LEU A N 1
ATOM 1785 C CA . LEU A 1 231 ? 35.931 9.576 -73.857 1.00 85.81 231 LEU A CA 1
ATOM 1786 C C . LEU A 1 231 ? 36.057 10.591 -72.721 1.00 85.81 231 LEU A C 1
ATOM 1788 O O . LEU A 1 231 ? 35.529 10.355 -71.634 1.00 85.81 231 LEU A O 1
ATOM 1792 N N . THR A 1 232 ? 36.759 11.701 -72.942 1.00 85.88 232 THR A N 1
ATOM 1793 C CA . THR A 1 232 ? 36.895 12.758 -71.933 1.00 85.88 232 THR A CA 1
ATOM 1794 C C . THR A 1 232 ? 35.588 13.519 -71.735 1.00 85.88 232 THR A C 1
ATOM 1796 O O . THR A 1 232 ? 35.205 13.727 -70.585 1.00 85.88 232 THR A O 1
ATOM 1799 N N . ALA A 1 233 ? 34.845 13.824 -72.802 1.00 87.38 233 ALA A N 1
ATOM 1800 C CA . ALA A 1 233 ? 33.516 14.431 -72.713 1.00 87.38 233 ALA A CA 1
ATOM 1801 C C . ALA A 1 233 ? 32.528 13.534 -71.950 1.00 87.38 233 ALA A C 1
ATOM 1803 O O . ALA A 1 233 ? 31.876 13.983 -71.009 1.00 87.38 233 ALA A O 1
ATOM 1804 N N . ARG A 1 234 ? 32.488 12.234 -72.265 1.00 89.38 234 ARG A N 1
ATOM 1805 C CA . ARG A 1 234 ? 31.614 11.270 -71.584 1.00 89.38 234 ARG A CA 1
ATOM 1806 C C . ARG A 1 234 ? 31.998 11.055 -70.118 1.00 89.38 234 ARG A C 1
ATOM 1808 O O . ARG A 1 234 ? 31.132 10.816 -69.280 1.00 89.38 234 ARG A O 1
ATOM 1815 N N . ARG A 1 235 ? 33.293 11.146 -69.789 1.00 89.19 235 ARG A N 1
ATOM 1816 C CA . ARG A 1 235 ? 33.769 11.145 -68.395 1.00 89.19 235 ARG A CA 1
ATOM 1817 C C . ARG A 1 235 ? 33.328 12.402 -67.653 1.00 89.19 235 ARG A C 1
ATOM 1819 O O . ARG A 1 235 ? 32.828 12.267 -66.545 1.00 89.19 235 ARG A O 1
ATOM 1826 N N . GLN A 1 236 ? 33.453 13.582 -68.259 1.00 88.81 236 GLN A N 1
ATOM 1827 C CA . GLN A 1 236 ? 32.995 14.837 -67.654 1.00 88.81 236 GLN A CA 1
ATOM 1828 C C . GLN A 1 236 ? 31.481 14.845 -67.424 1.00 88.81 236 GLN A C 1
ATOM 1830 O O . GLN A 1 236 ? 31.028 15.262 -66.362 1.00 88.81 236 GLN A O 1
ATOM 1835 N N . GLU A 1 237 ? 30.699 14.339 -68.379 1.00 89.88 237 GLU A N 1
ATOM 1836 C CA . GLU A 1 237 ? 29.246 14.214 -68.238 1.00 89.88 237 GLU A CA 1
ATOM 1837 C C . GLU A 1 237 ? 28.873 13.245 -67.106 1.00 89.88 237 GLU A C 1
ATOM 1839 O O . GLU A 1 237 ? 28.070 13.586 -66.237 1.00 89.88 237 GLU A O 1
ATOM 1844 N N . ALA A 1 238 ? 29.524 12.077 -67.040 1.00 91.19 238 ALA A N 1
ATOM 1845 C CA . ALA A 1 238 ? 29.323 11.130 -65.947 1.00 91.19 238 ALA A CA 1
ATOM 1846 C C . ALA A 1 238 ? 29.734 11.719 -64.585 1.00 91.19 238 ALA A C 1
ATOM 1848 O O . ALA A 1 238 ? 29.032 11.525 -63.595 1.00 91.19 238 ALA A O 1
ATOM 1849 N N . GLU A 1 239 ? 30.849 12.451 -64.511 1.00 86.12 239 GLU A N 1
ATOM 1850 C CA . GLU A 1 239 ? 31.294 13.136 -63.291 1.00 86.12 239 GLU A CA 1
ATOM 1851 C C . GLU A 1 239 ? 30.297 14.208 -62.840 1.00 86.12 239 GLU A C 1
ATOM 1853 O O . GLU A 1 239 ? 29.982 14.281 -61.650 1.00 86.12 239 GLU A O 1
ATOM 1858 N N . ALA A 1 240 ? 29.752 14.993 -63.773 1.00 91.44 240 ALA A N 1
ATOM 1859 C CA . ALA A 1 240 ? 28.727 15.991 -63.486 1.00 91.44 240 ALA A CA 1
ATOM 1860 C C . ALA A 1 240 ? 27.433 15.343 -62.968 1.00 91.44 240 ALA A C 1
ATOM 1862 O O . ALA A 1 240 ? 26.891 15.783 -61.952 1.00 91.44 240 ALA A O 1
ATOM 1863 N N . GLU A 1 241 ? 26.976 14.256 -63.597 1.00 92.69 241 GLU A N 1
ATOM 1864 C CA . GLU A 1 241 ? 25.791 13.511 -63.157 1.00 92.69 241 GLU A CA 1
ATOM 1865 C C . GLU A 1 241 ? 25.998 12.888 -61.763 1.00 92.69 241 GLU A C 1
ATOM 1867 O O . GLU A 1 241 ? 25.120 12.960 -60.898 1.00 92.69 241 GLU A O 1
ATOM 1872 N N . TYR A 1 242 ? 27.178 12.314 -61.503 1.00 89.31 242 TYR A N 1
ATOM 1873 C CA . TYR A 1 242 ? 27.534 11.790 -60.182 1.00 89.31 242 TYR A CA 1
ATOM 1874 C C . TYR A 1 242 ? 27.585 12.889 -59.120 1.00 89.31 242 TYR A C 1
ATOM 1876 O O . TYR A 1 242 ? 27.112 12.670 -58.002 1.00 89.31 242 TYR A O 1
ATOM 1884 N N . LEU A 1 243 ? 28.138 14.060 -59.448 1.00 91.19 243 LEU A N 1
ATOM 1885 C CA . LEU A 1 243 ? 28.191 15.201 -58.538 1.00 91.19 243 LEU A CA 1
ATOM 1886 C C . LEU A 1 243 ? 26.783 15.699 -58.204 1.00 91.19 243 LEU A C 1
ATOM 1888 O O . LEU A 1 243 ? 26.490 15.927 -57.031 1.00 91.19 243 LEU A O 1
ATOM 1892 N N . GLN A 1 244 ? 25.903 15.801 -59.201 1.00 93.94 244 GLN A N 1
ATOM 1893 C CA . GLN A 1 244 ? 24.514 16.200 -58.998 1.00 93.94 244 GLN A CA 1
ATOM 1894 C C . GLN A 1 244 ? 23.778 15.204 -58.092 1.00 93.94 244 GLN A C 1
ATOM 1896 O O . GLN A 1 244 ? 23.224 15.597 -57.066 1.00 93.94 244 GLN A O 1
ATOM 1901 N N . LYS A 1 245 ? 23.853 13.901 -58.394 1.00 92.25 245 LYS A N 1
ATOM 1902 C CA . LYS A 1 245 ? 23.255 12.846 -57.556 1.00 92.25 245 LYS A CA 1
ATOM 1903 C C . LYS A 1 245 ? 23.813 12.852 -56.134 1.00 92.25 245 LYS A C 1
ATOM 1905 O O . LYS A 1 245 ? 23.081 12.606 -55.178 1.00 92.25 245 LYS A O 1
ATOM 1910 N N . HIS A 1 246 ? 25.105 13.138 -55.976 1.00 91.56 246 HIS A N 1
ATOM 1911 C CA . HIS A 1 246 ? 25.719 13.261 -54.660 1.00 91.56 246 HIS A CA 1
ATOM 1912 C C . HIS A 1 246 ? 25.180 14.471 -53.889 1.00 91.56 246 HIS A C 1
ATOM 1914 O O . HIS A 1 246 ? 24.823 14.326 -52.724 1.00 91.56 246 HIS A O 1
ATOM 1920 N N . GLN A 1 247 ? 25.069 15.639 -54.527 1.00 93.94 247 GLN A N 1
ATOM 1921 C CA . GLN A 1 247 ? 24.496 16.838 -53.909 1.00 93.94 247 GLN A CA 1
ATOM 1922 C C . GLN A 1 247 ? 23.030 16.632 -53.514 1.00 93.94 247 GLN A C 1
ATOM 1924 O O . GLN A 1 247 ? 22.639 17.010 -52.410 1.00 93.94 247 GLN A O 1
ATOM 1929 N N . GLU A 1 248 ? 22.238 15.979 -54.365 1.00 94.38 248 GLU A N 1
ATOM 1930 C CA . GLU A 1 248 ? 20.849 15.617 -54.065 1.00 94.38 248 GLU A CA 1
ATOM 1931 C C . GLU A 1 248 ? 20.759 14.662 -52.866 1.00 94.38 248 GLU A C 1
ATOM 1933 O O . GLU A 1 248 ? 19.962 14.892 -51.955 1.00 94.38 248 GLU A O 1
ATOM 1938 N N . ALA A 1 249 ? 21.616 13.637 -52.811 1.00 92.12 249 ALA A N 1
ATOM 1939 C CA . ALA A 1 249 ? 21.678 12.718 -51.677 1.00 92.12 249 ALA A CA 1
ATOM 1940 C C . ALA A 1 249 ? 22.085 13.433 -50.378 1.00 92.12 249 ALA A C 1
ATOM 1942 O O . ALA A 1 249 ? 21.450 13.227 -49.346 1.00 92.12 249 ALA A O 1
ATOM 1943 N N . VAL A 1 250 ? 23.091 14.314 -50.426 1.00 94.62 250 VAL A N 1
ATOM 1944 C CA . VAL A 1 250 ? 23.523 15.112 -49.267 1.00 94.62 250 VAL A CA 1
ATOM 1945 C C . VAL A 1 250 ? 22.386 16.014 -48.786 1.00 94.62 250 VAL A C 1
ATOM 1947 O O . VAL A 1 250 ? 22.057 15.993 -47.601 1.00 94.62 250 VAL A O 1
ATOM 1950 N N . ALA A 1 251 ? 21.722 16.737 -49.691 1.00 95.06 251 ALA A N 1
ATOM 1951 C CA . ALA A 1 251 ? 20.592 17.596 -49.348 1.00 95.06 251 ALA A CA 1
ATOM 1952 C C . ALA A 1 251 ? 19.421 16.804 -48.740 1.00 95.06 251 ALA A C 1
ATOM 1954 O O . ALA A 1 251 ? 18.813 17.253 -47.768 1.00 95.06 251 ALA A O 1
ATOM 1955 N N . ALA A 1 252 ? 19.124 15.611 -49.266 1.00 94.06 252 ALA A N 1
ATOM 1956 C CA . ALA A 1 252 ? 18.102 14.731 -48.708 1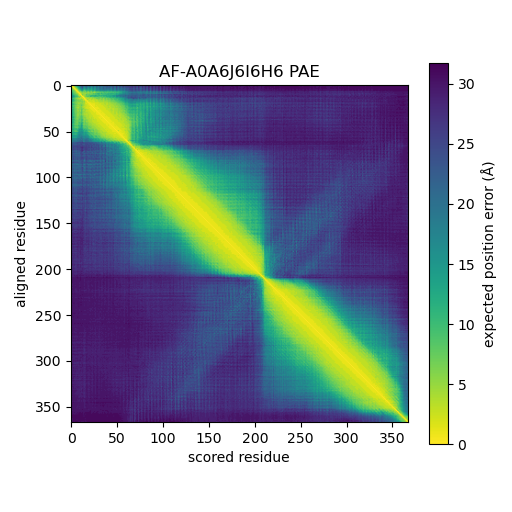.00 94.06 252 ALA A CA 1
ATOM 1957 C C . ALA A 1 252 ? 18.471 14.244 -47.296 1.00 94.06 252 ALA A C 1
ATOM 1959 O O . ALA A 1 252 ? 17.634 14.293 -46.395 1.00 94.06 252 ALA A O 1
ATOM 1960 N N . THR A 1 253 ? 19.726 13.833 -47.075 1.00 91.56 253 THR A N 1
ATOM 1961 C CA . THR A 1 253 ? 20.188 13.415 -45.741 1.00 91.56 253 THR A CA 1
ATOM 1962 C C . THR A 1 253 ? 20.184 14.562 -44.738 1.00 91.56 253 THR A C 1
ATOM 1964 O O . THR A 1 253 ? 19.785 14.354 -43.596 1.00 91.56 253 THR A O 1
ATOM 1967 N N . GLN A 1 254 ? 20.549 15.776 -45.162 1.00 94.56 254 GLN A N 1
ATOM 1968 C CA . GLN A 1 254 ? 20.520 16.949 -44.296 1.00 94.56 254 GLN A CA 1
ATOM 1969 C C . GLN A 1 254 ? 19.089 17.283 -43.868 1.00 94.56 254 GLN A C 1
ATOM 1971 O O . GLN A 1 254 ? 18.842 17.452 -42.681 1.00 94.56 254 GLN A O 1
ATOM 1976 N N . ARG A 1 255 ? 18.128 17.270 -44.804 1.00 95.50 255 ARG A N 1
ATOM 1977 C CA . ARG A 1 255 ? 16.705 17.460 -44.473 1.00 95.50 255 ARG A CA 1
ATOM 1978 C C . ARG A 1 255 ? 16.203 16.421 -43.475 1.00 95.50 255 ARG A C 1
ATOM 1980 O O . ARG A 1 255 ? 15.518 16.776 -42.527 1.00 95.50 255 ARG A O 1
ATOM 1987 N N . TYR A 1 256 ? 16.573 15.153 -43.658 1.00 90.94 256 TYR A N 1
ATOM 1988 C CA . TYR A 1 256 ? 16.187 14.094 -42.726 1.00 90.94 256 TYR A CA 1
ATOM 1989 C C . TYR A 1 256 ? 16.782 14.305 -41.325 1.00 90.94 256 TYR A C 1
ATOM 1991 O O . TYR A 1 256 ? 16.097 14.088 -40.328 1.00 90.94 256 TYR A O 1
ATOM 1999 N N . LEU A 1 257 ? 18.041 14.747 -41.238 1.00 93.62 257 LEU A N 1
ATOM 2000 C CA . LEU A 1 257 ? 18.678 15.085 -39.964 1.00 93.62 257 LEU A CA 1
ATOM 2001 C C . LEU A 1 257 ? 18.007 16.287 -39.294 1.00 93.62 257 LEU A C 1
ATOM 2003 O O . LEU A 1 257 ? 17.763 16.244 -38.090 1.00 93.62 257 LEU A O 1
ATOM 2007 N N . ASP A 1 258 ? 17.680 17.330 -40.054 1.00 95.50 258 ASP A N 1
ATOM 2008 C CA . ASP A 1 258 ? 17.007 18.522 -39.536 1.00 95.50 258 ASP A CA 1
ATOM 2009 C C . ASP A 1 258 ? 15.597 18.179 -39.016 1.00 95.50 258 ASP A C 1
ATOM 2011 O O . ASP A 1 258 ? 15.239 18.569 -37.902 1.00 95.50 258 ASP A O 1
ATOM 2015 N N . ASP A 1 259 ? 14.836 17.363 -39.754 1.00 95.12 259 ASP A N 1
ATOM 2016 C CA . ASP A 1 259 ? 13.519 16.870 -39.332 1.00 95.12 259 ASP A CA 1
ATOM 2017 C C . ASP A 1 259 ? 13.612 15.986 -38.079 1.00 95.12 259 ASP A C 1
ATOM 2019 O O . ASP A 1 259 ? 12.831 16.152 -37.137 1.00 95.12 259 ASP A O 1
ATOM 2023 N N . ALA A 1 260 ? 14.582 15.066 -38.027 1.00 90.00 260 ALA A N 1
ATOM 2024 C CA . ALA A 1 260 ? 14.808 14.207 -36.865 1.00 90.00 260 ALA A CA 1
ATOM 2025 C C . ALA A 1 260 ? 15.201 15.024 -35.622 1.00 90.00 260 ALA A C 1
ATOM 2027 O O . ALA A 1 260 ? 14.682 14.778 -34.531 1.00 90.00 260 ALA A O 1
ATOM 2028 N N . ASN A 1 261 ? 16.058 16.035 -35.787 1.00 94.06 261 ASN A N 1
ATOM 2029 C CA . ASN A 1 261 ? 16.425 16.958 -34.716 1.00 94.06 261 ASN A CA 1
ATOM 2030 C C . ASN A 1 261 ? 15.212 17.762 -34.233 1.00 94.06 261 ASN A C 1
ATOM 2032 O O . ASN A 1 261 ? 14.993 17.865 -33.027 1.00 94.06 261 ASN A O 1
ATOM 2036 N N . GLY A 1 262 ? 14.371 18.259 -35.146 1.00 96.19 262 GLY A N 1
ATOM 2037 C CA . GLY A 1 262 ? 13.128 18.948 -34.795 1.00 96.19 262 GLY A CA 1
ATOM 2038 C C . GLY A 1 262 ? 12.158 18.056 -34.011 1.00 96.19 262 GLY A C 1
ATOM 2039 O O . GLY A 1 262 ? 11.589 18.481 -33.001 1.00 96.19 262 GLY A O 1
ATOM 2040 N N . GLN A 1 263 ? 12.004 16.793 -34.417 1.00 93.69 263 GLN A N 1
ATOM 2041 C CA . GLN A 1 263 ? 11.196 15.816 -33.681 1.00 93.69 263 GLN A CA 1
ATOM 2042 C C . GLN A 1 263 ? 11.765 15.528 -32.290 1.00 93.69 263 GLN A C 1
ATOM 2044 O O . GLN A 1 263 ? 11.000 15.495 -31.323 1.00 93.69 263 GLN A O 1
ATOM 2049 N N . LEU A 1 264 ? 13.087 15.374 -32.170 1.00 91.19 264 LEU A N 1
ATOM 2050 C CA . LEU A 1 264 ? 13.759 15.160 -30.890 1.00 91.19 264 LEU A CA 1
ATOM 2051 C C . LEU A 1 264 ? 13.562 16.356 -29.952 1.00 91.19 264 LEU A C 1
ATOM 2053 O O . LEU A 1 264 ? 13.177 16.167 -28.800 1.00 91.19 264 LEU A O 1
ATOM 2057 N N . THR A 1 265 ? 13.741 17.587 -30.437 1.00 95.44 265 THR A N 1
ATOM 2058 C CA . THR A 1 265 ? 13.486 18.797 -29.642 1.00 95.44 265 THR A CA 1
ATOM 2059 C C . THR A 1 265 ? 12.030 18.860 -29.177 1.00 95.44 265 THR A C 1
ATOM 2061 O O . THR A 1 265 ? 11.780 19.106 -27.999 1.00 95.44 265 THR A O 1
ATOM 2064 N N . ASN A 1 266 ? 11.068 18.556 -30.052 1.00 94.50 266 ASN A N 1
ATOM 2065 C CA . ASN A 1 266 ? 9.645 18.518 -29.697 1.00 94.50 266 ASN A CA 1
ATOM 2066 C C . ASN A 1 266 ? 9.282 17.387 -28.720 1.00 94.50 266 ASN A C 1
ATOM 2068 O O . ASN A 1 266 ? 8.305 17.490 -27.974 1.00 94.50 266 ASN A O 1
ATOM 2072 N N . ALA A 1 267 ? 10.010 16.272 -28.746 1.00 90.81 267 ALA A N 1
ATOM 2073 C CA . ALA A 1 267 ? 9.852 15.202 -27.770 1.00 90.81 267 ALA A CA 1
ATOM 2074 C C . ALA A 1 267 ? 10.423 15.622 -26.409 1.00 90.81 267 ALA A C 1
ATOM 2076 O O . ALA A 1 267 ? 9.758 15.438 -25.393 1.00 90.81 267 ALA A O 1
ATOM 2077 N N . LEU A 1 268 ? 11.599 16.257 -26.390 1.00 92.69 268 LEU A N 1
ATOM 2078 C CA . LEU A 1 268 ? 12.234 16.762 -25.171 1.00 92.69 268 LEU A CA 1
ATOM 2079 C C . LEU A 1 268 ? 11.405 17.859 -24.494 1.00 92.69 268 LEU A C 1
ATOM 2081 O O . LEU A 1 268 ? 11.255 17.839 -23.275 1.00 92.69 268 LEU A O 1
ATOM 2085 N N . THR A 1 269 ? 10.828 18.796 -25.250 1.00 95.06 269 THR A N 1
ATOM 2086 C CA . THR A 1 269 ? 9.953 19.833 -24.678 1.00 95.06 269 THR A CA 1
ATOM 2087 C C . THR A 1 269 ? 8.699 19.227 -24.056 1.00 95.06 269 THR A C 1
ATOM 2089 O O . THR A 1 269 ? 8.358 19.578 -22.928 1.00 95.06 269 THR A O 1
ATOM 2092 N N . ARG A 1 270 ? 8.055 18.267 -24.734 1.00 94.06 270 ARG A N 1
ATOM 2093 C CA . ARG A 1 270 ? 6.899 17.539 -24.186 1.00 94.06 270 ARG A CA 1
ATOM 2094 C C . ARG A 1 270 ? 7.259 16.709 -22.956 1.00 94.06 270 ARG A C 1
ATOM 2096 O O . ARG A 1 270 ? 6.513 16.733 -21.986 1.00 94.06 270 ARG A O 1
ATOM 2103 N N . ALA A 1 271 ? 8.400 16.024 -22.970 1.00 91.31 271 ALA A N 1
ATOM 2104 C CA . ALA A 1 271 ? 8.872 15.247 -21.828 1.00 91.31 271 ALA A CA 1
ATOM 2105 C C . ALA A 1 271 ? 9.159 16.141 -20.612 1.00 91.31 271 ALA A C 1
ATOM 2107 O O . ALA A 1 271 ? 8.748 15.816 -19.503 1.00 91.31 271 ALA A O 1
ATOM 2108 N N . ASN A 1 272 ? 9.802 17.294 -20.816 1.00 93.38 272 ASN A N 1
ATOM 2109 C CA . ASN A 1 272 ? 10.056 18.255 -19.743 1.00 93.38 272 ASN A CA 1
ATOM 2110 C C . ASN A 1 272 ? 8.762 18.877 -19.199 1.00 93.38 272 ASN A C 1
ATOM 2112 O O . ASN A 1 272 ? 8.639 19.030 -17.988 1.00 93.38 272 ASN A O 1
ATOM 2116 N N . ALA A 1 273 ? 7.794 19.197 -20.065 1.00 94.25 273 ALA A N 1
ATOM 2117 C CA . ALA A 1 273 ? 6.483 19.686 -19.638 1.00 94.25 273 ALA A CA 1
ATOM 2118 C C . ALA A 1 273 ? 5.744 18.640 -18.789 1.00 94.25 273 ALA A C 1
ATOM 2120 O O . ALA A 1 273 ? 5.318 18.949 -17.681 1.00 94.25 273 ALA A O 1
ATOM 2121 N N . ALA A 1 274 ? 5.693 17.387 -19.251 1.00 90.81 274 ALA A N 1
ATOM 2122 C CA . ALA A 1 274 ? 5.093 16.285 -18.502 1.00 90.81 274 ALA A CA 1
ATOM 2123 C C . ALA A 1 274 ? 5.806 16.032 -17.162 1.00 90.81 274 ALA A C 1
ATOM 2125 O O . ALA A 1 274 ? 5.153 15.750 -16.160 1.00 90.81 274 ALA A O 1
ATOM 2126 N N . ARG A 1 275 ? 7.141 16.168 -17.115 1.00 93.50 275 ARG A N 1
ATOM 2127 C CA . ARG A 1 275 ? 7.907 16.041 -15.866 1.00 93.50 275 ARG A CA 1
ATOM 2128 C C . ARG A 1 275 ? 7.556 17.146 -14.874 1.00 93.50 275 ARG A C 1
ATOM 2130 O O . ARG A 1 275 ? 7.360 16.856 -13.702 1.00 93.50 275 ARG A O 1
ATOM 2137 N N . LEU A 1 276 ? 7.444 18.389 -15.339 1.00 94.19 276 LEU A N 1
ATOM 2138 C CA . LEU A 1 276 ? 7.072 19.516 -14.485 1.00 94.19 276 LEU A CA 1
ATOM 2139 C C . LEU A 1 276 ? 5.630 19.375 -13.977 1.00 94.19 276 LEU A C 1
ATOM 2141 O O . LEU A 1 276 ? 5.376 19.598 -12.799 1.00 94.19 276 LEU A O 1
ATOM 2145 N N . GLU A 1 277 ? 4.698 18.931 -14.825 1.00 92.69 277 GLU A N 1
ATOM 2146 C CA . GLU A 1 277 ? 3.333 18.599 -14.400 1.00 92.69 277 GLU A CA 1
ATOM 2147 C C . GLU A 1 277 ? 3.333 17.507 -13.320 1.00 92.69 277 GLU A C 1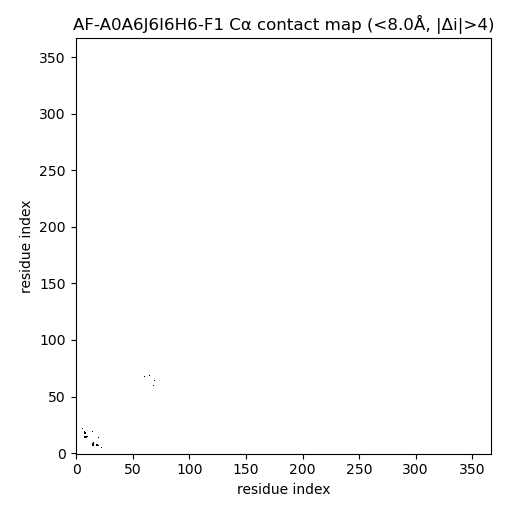
ATOM 2149 O O . GLU A 1 277 ? 2.700 17.682 -12.277 1.00 92.69 277 GLU A O 1
ATOM 2154 N N . ALA A 1 278 ? 4.104 16.431 -13.506 1.00 91.06 278 ALA A N 1
ATOM 2155 C CA . ALA A 1 278 ? 4.243 15.367 -12.514 1.00 91.06 278 ALA A CA 1
ATOM 2156 C C . ALA A 1 278 ? 4.824 15.875 -11.180 1.00 91.06 278 ALA A C 1
ATOM 2158 O O . ALA A 1 278 ? 4.240 15.606 -10.132 1.00 91.06 278 ALA A O 1
ATOM 2159 N N . GLU A 1 279 ? 5.902 16.669 -11.212 1.00 93.44 279 GLU A N 1
ATOM 2160 C CA . GLU A 1 279 ? 6.505 17.284 -10.017 1.00 93.44 279 GLU A CA 1
ATOM 2161 C C . GLU A 1 279 ? 5.492 18.178 -9.270 1.00 93.44 279 GLU A C 1
ATOM 2163 O O . GLU A 1 279 ? 5.414 18.152 -8.039 1.00 93.44 279 GLU A O 1
ATOM 2168 N N . THR A 1 280 ? 4.659 18.941 -9.992 1.00 93.56 280 THR A N 1
ATOM 2169 C CA . THR A 1 280 ? 3.623 19.781 -9.361 1.00 93.56 280 THR A CA 1
ATOM 2170 C C . THR A 1 280 ? 2.484 18.966 -8.746 1.00 93.56 280 THR A C 1
ATOM 2172 O O . THR A 1 280 ? 2.009 19.307 -7.660 1.00 93.56 280 THR A O 1
ATOM 2175 N N . LEU A 1 281 ? 2.062 17.877 -9.397 1.00 91.69 281 LEU A N 1
ATOM 2176 C CA . LEU A 1 281 ? 1.048 16.964 -8.867 1.00 91.69 281 LEU A CA 1
ATOM 2177 C C . LEU A 1 281 ? 1.554 16.225 -7.627 1.00 91.69 281 LEU A C 1
ATOM 2179 O O . LEU A 1 281 ? 0.810 16.090 -6.656 1.00 91.69 281 LEU A O 1
ATOM 2183 N N . GLU A 1 282 ? 2.816 15.799 -7.625 1.00 91.25 282 GLU A N 1
ATOM 2184 C CA . GLU A 1 282 ? 3.446 15.159 -6.471 1.00 91.25 282 GLU A CA 1
ATOM 2185 C C . GLU A 1 282 ? 3.531 16.125 -5.282 1.00 91.25 282 GLU A C 1
ATOM 2187 O O . GLU A 1 282 ? 3.094 15.790 -4.179 1.00 91.25 282 GLU A O 1
ATOM 2192 N N . ALA A 1 283 ? 3.992 17.360 -5.504 1.00 94.38 283 ALA A N 1
ATOM 2193 C CA . ALA A 1 283 ? 4.033 18.383 -4.461 1.00 94.38 283 ALA A CA 1
ATOM 2194 C C . ALA A 1 283 ? 2.633 18.687 -3.889 1.00 94.38 283 ALA A C 1
ATOM 2196 O O . ALA A 1 283 ? 2.469 18.806 -2.669 1.00 94.38 283 ALA A O 1
ATOM 2197 N N . ALA A 1 284 ? 1.607 18.759 -4.745 1.00 93.31 284 ALA A N 1
ATOM 2198 C CA . ALA A 1 284 ? 0.222 18.938 -4.317 1.00 93.31 284 ALA A CA 1
ATOM 2199 C C . ALA A 1 284 ? -0.285 17.737 -3.498 1.00 93.31 284 ALA A C 1
ATOM 2201 O O . ALA A 1 284 ? -0.892 17.928 -2.443 1.00 93.31 284 ALA A O 1
ATOM 2202 N N . ALA A 1 285 ? 0.007 16.506 -3.929 1.00 92.31 285 ALA A N 1
ATOM 2203 C CA . ALA A 1 285 ? -0.373 15.290 -3.215 1.00 92.31 285 ALA A CA 1
ATOM 2204 C C . ALA A 1 285 ? 0.300 15.191 -1.836 1.00 92.31 285 ALA A C 1
ATOM 2206 O O . ALA A 1 285 ? -0.358 14.840 -0.854 1.00 92.31 285 ALA A O 1
ATOM 2207 N N . ILE A 1 286 ? 1.585 15.549 -1.733 1.00 93.50 286 ILE A N 1
ATOM 2208 C CA . ILE A 1 286 ? 2.310 15.614 -0.455 1.00 93.50 286 ILE A CA 1
ATOM 2209 C C . ILE A 1 286 ? 1.664 16.651 0.468 1.00 93.50 286 ILE A C 1
ATOM 2211 O O . ILE A 1 286 ? 1.395 16.345 1.630 1.00 93.50 286 ILE A O 1
ATOM 2215 N N . SER A 1 287 ? 1.366 17.851 -0.039 1.00 95.44 287 SER A N 1
ATOM 2216 C CA . SER A 1 287 ? 0.734 18.913 0.752 1.00 95.44 287 SER A CA 1
ATOM 2217 C C . SER A 1 287 ? -0.656 18.512 1.257 1.00 95.44 287 SER A C 1
ATOM 2219 O O . SER A 1 287 ? -0.956 18.693 2.438 1.00 95.44 287 SER A O 1
ATOM 2221 N N . ILE A 1 288 ? -1.481 17.899 0.402 1.00 94.50 288 ILE A N 1
ATOM 2222 C CA . ILE A 1 288 ? -2.806 17.395 0.786 1.00 94.50 288 ILE A CA 1
ATOM 2223 C C . ILE A 1 288 ? -2.667 16.311 1.856 1.00 94.50 288 ILE A C 1
ATOM 2225 O O . ILE A 1 288 ? -3.334 16.399 2.883 1.00 94.50 288 ILE A O 1
ATOM 2229 N N . ASN A 1 289 ? -1.767 15.339 1.672 1.00 92.12 289 ASN A N 1
ATOM 2230 C CA . ASN A 1 289 ? -1.530 14.285 2.660 1.00 92.12 289 ASN A CA 1
ATOM 2231 C C . ASN A 1 289 ? -1.064 14.847 4.013 1.00 92.12 289 ASN A C 1
ATOM 2233 O O . ASN A 1 289 ? -1.523 14.396 5.067 1.00 92.12 289 ASN A O 1
ATOM 2237 N N . GLN A 1 290 ? -0.186 15.852 4.014 1.00 95.62 290 GLN A N 1
ATOM 2238 C CA . GLN A 1 290 ? 0.226 16.546 5.237 1.00 95.62 290 GLN A CA 1
ATOM 2239 C C . GLN A 1 290 ? -0.964 17.236 5.911 1.00 95.62 290 GLN A C 1
ATOM 2241 O O . GLN A 1 290 ? -1.216 17.003 7.091 1.00 95.62 290 GLN A O 1
ATOM 2246 N N . GLN A 1 291 ? -1.769 17.994 5.164 1.00 95.06 291 GLN A N 1
ATOM 2247 C CA . GLN A 1 291 ? -2.955 18.651 5.720 1.00 95.06 291 GLN A CA 1
ATOM 2248 C C . GLN A 1 291 ? -3.972 17.647 6.272 1.00 95.06 291 GLN A C 1
ATOM 2250 O O . GLN A 1 291 ? -4.504 17.849 7.364 1.00 95.06 291 GLN A O 1
ATOM 2255 N N . THR A 1 292 ? -4.232 16.543 5.566 1.00 93.81 292 THR A N 1
ATOM 2256 C CA . THR A 1 292 ? -5.180 15.522 6.028 1.00 93.81 292 THR A CA 1
ATOM 2257 C C . THR A 1 292 ? -4.668 14.788 7.260 1.00 93.81 292 THR A C 1
ATOM 2259 O O . THR A 1 292 ? -5.446 14.521 8.174 1.00 93.81 292 THR A O 1
ATOM 2262 N N . THR A 1 293 ? -3.367 14.484 7.324 1.00 93.56 293 THR A N 1
ATOM 2263 C CA . THR A 1 293 ? -2.766 13.822 8.494 1.00 93.56 293 THR A CA 1
ATOM 2264 C C . THR A 1 293 ? -2.726 14.743 9.710 1.00 93.56 293 THR A C 1
ATOM 2266 O O . THR A 1 293 ? -3.070 14.304 10.807 1.00 93.56 293 THR A O 1
ATOM 2269 N N . GLU A 1 294 ? -2.398 16.024 9.540 1.00 96.12 294 GLU A N 1
ATOM 2270 C CA . GLU A 1 294 ? -2.462 17.018 10.615 1.00 96.12 294 GLU A CA 1
ATOM 2271 C C . GLU A 1 294 ? -3.894 17.254 11.104 1.00 96.12 294 GLU A C 1
ATOM 2273 O O . GLU A 1 294 ? -4.131 17.299 12.312 1.00 96.12 294 GLU A O 1
ATOM 2278 N N . ALA A 1 295 ? -4.863 17.367 10.193 1.00 94.38 295 ALA A N 1
ATOM 2279 C CA . ALA A 1 295 ? -6.271 17.510 10.550 1.00 94.38 295 ALA A CA 1
ATOM 2280 C C . ALA A 1 295 ? -6.792 16.275 11.302 1.00 94.38 295 ALA A C 1
ATOM 2282 O O . ALA A 1 295 ? -7.488 16.414 12.311 1.00 94.38 295 ALA A O 1
ATOM 2283 N N . ALA A 1 296 ? -6.419 15.070 10.859 1.00 93.25 296 ALA A N 1
ATOM 2284 C CA . ALA A 1 296 ? -6.760 13.827 11.541 1.00 93.25 296 ALA A CA 1
ATOM 2285 C C . ALA A 1 296 ? -6.127 13.746 12.937 1.00 93.25 296 ALA A C 1
ATOM 2287 O O . ALA A 1 296 ? -6.824 13.388 13.884 1.00 93.25 296 ALA A O 1
ATOM 2288 N N . ARG A 1 297 ? -4.851 14.138 13.089 1.00 95.94 297 ARG A N 1
ATOM 2289 C CA . ARG A 1 297 ? -4.174 14.215 14.396 1.00 95.94 297 ARG A CA 1
ATOM 2290 C C . ARG A 1 297 ? -4.869 15.194 15.333 1.00 95.94 297 ARG A C 1
ATOM 2292 O O . ARG A 1 297 ? -5.277 14.788 16.409 1.00 95.94 297 ARG A O 1
ATOM 2299 N N . LYS A 1 298 ? -5.124 16.430 14.891 1.00 96.31 298 LYS A N 1
ATOM 2300 C CA . LYS A 1 298 ? -5.850 17.430 15.697 1.00 96.31 298 LYS A CA 1
ATOM 2301 C C . LYS A 1 298 ? -7.225 16.929 16.135 1.00 96.31 298 LYS A C 1
ATOM 2303 O O . LYS A 1 298 ? -7.631 17.163 17.269 1.00 96.31 298 LYS A O 1
ATOM 2308 N N . LYS A 1 299 ? -7.948 16.236 15.248 1.00 95.88 299 LYS A N 1
ATOM 2309 C CA . LYS A 1 299 ? -9.250 15.647 15.577 1.00 95.88 299 LYS A CA 1
ATOM 2310 C C . LYS A 1 299 ? -9.118 14.507 16.592 1.00 95.88 299 LYS A C 1
ATOM 2312 O O . LYS A 1 299 ? -9.929 14.439 17.507 1.00 95.88 299 LYS A O 1
ATOM 2317 N N . ALA A 1 300 ? -8.116 13.641 16.445 1.00 93.94 300 ALA A N 1
ATOM 2318 C CA . ALA A 1 300 ? -7.840 12.569 17.397 1.00 93.94 300 ALA A CA 1
ATOM 2319 C C . ALA A 1 300 ? -7.460 13.125 18.778 1.00 93.94 300 ALA A C 1
ATOM 2321 O O . ALA A 1 300 ? -8.056 12.719 19.771 1.00 93.94 300 ALA A O 1
ATOM 2322 N N . ASP A 1 301 ? -6.561 14.109 18.833 1.00 95.19 301 ASP A N 1
ATOM 2323 C CA . ASP A 1 301 ? -6.142 14.767 20.075 1.00 95.19 301 ASP A CA 1
ATOM 2324 C C . ASP A 1 301 ? -7.329 15.443 20.777 1.00 95.19 301 ASP A C 1
ATOM 2326 O O . ASP A 1 301 ? -7.489 15.322 21.990 1.00 95.19 301 ASP A O 1
ATOM 2330 N N . ALA A 1 302 ? -8.217 16.098 20.018 1.00 95.56 302 ALA A N 1
ATOM 2331 C CA . ALA A 1 302 ? -9.435 16.695 20.562 1.00 95.56 302 ALA A CA 1
ATOM 2332 C C . ALA A 1 302 ? -10.408 15.647 21.133 1.00 95.56 302 ALA A C 1
ATOM 2334 O O . ALA A 1 302 ? -11.014 15.886 22.176 1.00 95.56 302 ALA A O 1
ATOM 2335 N N . ILE A 1 303 ? -10.550 14.488 20.478 1.00 94.44 303 ILE A N 1
ATOM 2336 C CA . ILE A 1 303 ? -11.381 13.380 20.975 1.00 94.44 303 ILE A CA 1
ATOM 2337 C C . ILE A 1 303 ? -10.791 12.804 22.264 1.00 94.44 303 ILE A C 1
ATOM 2339 O O . ILE A 1 303 ? -11.536 12.586 23.215 1.00 94.44 303 ILE A O 1
ATOM 2343 N N . ILE A 1 304 ? -9.471 12.596 22.320 1.00 94.88 304 ILE A N 1
ATOM 2344 C CA . ILE A 1 304 ? -8.791 12.093 23.521 1.00 94.88 304 ILE A CA 1
ATOM 2345 C C . ILE A 1 304 ? -8.966 13.081 24.676 1.00 94.88 304 ILE A C 1
ATOM 2347 O O . ILE A 1 304 ? -9.395 12.682 25.753 1.00 94.88 304 ILE A O 1
ATOM 2351 N N . ALA A 1 305 ? -8.728 14.375 24.447 1.00 95.81 305 ALA A N 1
ATOM 2352 C CA . ALA A 1 305 ? -8.905 15.399 25.474 1.00 95.81 305 ALA A CA 1
ATOM 2353 C C . ALA A 1 305 ? -10.359 15.484 25.979 1.00 95.81 305 ALA A C 1
ATOM 2355 O O . ALA A 1 305 ? -10.589 15.630 27.181 1.00 95.81 305 ALA A O 1
ATOM 2356 N N . ALA A 1 306 ? -11.346 15.364 25.083 1.00 94.38 306 ALA A N 1
ATOM 2357 C CA . ALA A 1 306 ? -12.757 15.328 25.461 1.00 94.38 306 ALA A CA 1
ATOM 2358 C C . ALA A 1 306 ? -13.091 14.080 26.297 1.00 94.38 306 ALA A C 1
ATOM 2360 O O . ALA A 1 306 ? -13.715 14.206 27.350 1.00 94.38 306 ALA A O 1
ATOM 2361 N N . ALA A 1 307 ? -12.615 12.904 25.877 1.00 93.38 307 ALA A N 1
ATOM 2362 C CA . ALA A 1 307 ? -12.807 11.651 26.600 1.00 93.38 307 ALA A CA 1
ATOM 2363 C C . ALA A 1 307 ? -12.135 11.670 27.983 1.00 93.38 307 ALA A C 1
ATOM 2365 O O . ALA A 1 307 ? -12.722 11.212 28.957 1.00 93.38 307 ALA A O 1
ATOM 2366 N N . GLU A 1 308 ? -10.934 12.243 28.106 1.00 94.69 308 GLU A N 1
ATOM 2367 C CA . GLU A 1 308 ? -10.264 12.425 29.398 1.00 94.69 308 GLU A CA 1
ATOM 2368 C C . GLU A 1 308 ? -11.033 13.382 30.315 1.00 94.69 308 GLU A C 1
ATOM 2370 O O . GLU A 1 308 ? -11.150 13.126 31.514 1.00 94.69 308 GLU A O 1
ATOM 2375 N N . SER A 1 309 ? -11.574 14.475 29.770 1.00 95.88 309 SER A N 1
ATOM 2376 C CA . SER A 1 309 ? -12.399 15.413 30.537 1.00 95.88 309 SER A CA 1
ATOM 2377 C C . SER A 1 309 ? -13.690 14.761 31.034 1.00 95.88 309 SER A C 1
ATOM 2379 O O . SER A 1 309 ? -14.098 15.002 32.169 1.00 95.88 309 SER A O 1
ATOM 2381 N N . GLU A 1 310 ? -14.332 13.940 30.204 1.00 94.62 310 GLU A N 1
ATOM 2382 C CA . GLU A 1 310 ? -15.534 13.191 30.572 1.00 94.62 310 GLU A CA 1
ATOM 2383 C C . GLU A 1 310 ? -15.221 12.095 31.599 1.00 94.62 310 GLU A C 1
ATOM 2385 O O . GLU A 1 310 ? -15.914 11.965 32.603 1.00 94.62 310 GLU A O 1
ATOM 2390 N N . ALA A 1 311 ? -14.119 11.362 31.427 1.00 94.25 311 ALA A N 1
ATOM 2391 C CA . ALA A 1 311 ? -13.673 10.376 32.406 1.00 94.25 311 ALA A CA 1
ATOM 2392 C C . ALA A 1 311 ? -13.394 11.020 33.775 1.00 94.25 311 ALA A C 1
ATOM 2394 O O . ALA A 1 311 ? -13.784 10.469 34.806 1.00 94.25 311 ALA A O 1
ATOM 2395 N N . ARG A 1 312 ? -12.774 12.210 33.796 1.00 95.12 312 ARG A N 1
ATOM 2396 C CA . ARG A 1 312 ? -12.562 12.978 35.033 1.00 95.12 312 ARG A CA 1
ATOM 2397 C C . ARG A 1 312 ? -13.883 13.376 35.681 1.00 95.12 312 ARG A C 1
ATOM 2399 O O . ARG A 1 312 ? -14.051 13.103 36.867 1.00 95.12 312 ARG A O 1
ATOM 2406 N N . SER A 1 313 ? -14.834 13.931 34.929 1.00 96.12 313 SER A N 1
ATOM 2407 C CA . SER A 1 313 ? -16.128 14.337 35.494 1.00 96.12 313 SER A CA 1
ATOM 2408 C C . SER A 1 313 ? -16.931 13.145 36.024 1.00 96.12 313 SER A C 1
ATOM 2410 O O . SER A 1 313 ? -17.513 13.225 37.105 1.00 96.12 313 SER A O 1
ATOM 2412 N N . ILE A 1 314 ? -16.909 12.005 35.327 1.00 94.50 314 ILE A N 1
ATOM 2413 C CA . ILE A 1 314 ? -17.514 10.755 35.805 1.00 94.50 314 ILE A CA 1
ATOM 2414 C C . ILE A 1 314 ? -16.835 10.297 37.098 1.00 94.50 314 ILE A C 1
ATOM 2416 O O . ILE A 1 314 ? -17.528 9.939 38.050 1.00 94.50 314 ILE A O 1
ATOM 2420 N N . SER A 1 315 ? -15.500 10.336 37.162 1.00 95.44 315 SER A N 1
ATOM 2421 C CA . SER A 1 315 ? -14.757 9.927 38.357 1.00 95.44 315 SER A CA 1
ATOM 2422 C C . SER A 1 315 ? -15.038 10.824 39.567 1.00 95.44 315 SER A C 1
ATOM 2424 O O . SER A 1 315 ? -15.244 10.309 40.664 1.00 95.44 315 SER A O 1
ATOM 2426 N N . GLU A 1 316 ? -15.135 12.142 39.369 1.00 96.19 316 GLU A N 1
ATOM 2427 C CA . GLU A 1 316 ? -15.491 13.104 40.417 1.00 96.19 316 GLU A CA 1
ATOM 2428 C C . GLU A 1 316 ? -16.927 12.884 40.901 1.00 96.19 316 GLU A C 1
ATOM 2430 O O . GLU A 1 316 ? -17.162 12.783 42.105 1.00 96.19 316 GLU A O 1
ATOM 2435 N N . ASN A 1 317 ? -17.884 12.718 39.982 1.00 95.06 317 ASN A N 1
ATOM 2436 C CA . ASN A 1 317 ? -19.276 12.419 40.328 1.00 95.06 317 ASN A CA 1
ATOM 2437 C C . ASN A 1 317 ? -19.401 11.089 41.088 1.00 95.06 317 ASN A C 1
ATOM 2439 O O . ASN A 1 317 ? -20.155 10.989 42.057 1.00 95.06 317 ASN A O 1
ATOM 2443 N N . ALA A 1 318 ? -18.654 10.062 40.675 1.00 93.50 318 ALA A N 1
ATOM 2444 C CA . ALA A 1 318 ? -18.622 8.778 41.363 1.00 93.50 318 ALA A CA 1
ATOM 2445 C C . ALA A 1 318 ? -18.043 8.916 42.779 1.00 93.50 318 ALA A C 1
ATOM 2447 O O . ALA A 1 318 ? -18.640 8.402 43.722 1.00 93.50 318 ALA A O 1
ATOM 2448 N N . GLN A 1 319 ? -16.940 9.654 42.951 1.00 95.19 319 GLN A N 1
ATOM 2449 C CA . GLN A 1 319 ? -16.360 9.928 44.270 1.00 95.19 319 GLN A CA 1
ATOM 2450 C C . GLN A 1 319 ? -17.330 10.688 45.177 1.00 95.19 319 GLN A C 1
ATOM 2452 O O . GLN A 1 319 ? -17.532 10.272 46.314 1.00 95.19 319 GLN A O 1
ATOM 2457 N N . GLN A 1 320 ? -17.989 11.733 44.670 1.00 95.31 320 GLN A N 1
ATOM 2458 C CA . GLN A 1 320 ? -18.989 12.487 45.432 1.00 95.31 320 GLN A CA 1
ATOM 2459 C C . GLN A 1 320 ? -20.172 11.609 45.858 1.00 95.31 320 GLN A C 1
ATOM 2461 O O . GLN A 1 320 ? -20.632 11.691 46.997 1.00 95.31 320 GLN A O 1
ATOM 2466 N N . ASN A 1 321 ? -20.653 10.731 44.974 1.00 94.12 321 ASN A N 1
ATOM 2467 C CA . ASN A 1 321 ? -21.725 9.791 45.300 1.00 94.12 321 ASN A CA 1
ATOM 2468 C C . ASN A 1 321 ? -21.286 8.766 46.356 1.00 94.12 321 ASN A C 1
ATOM 2470 O O . ASN A 1 321 ? -22.034 8.490 47.297 1.00 94.12 321 ASN A O 1
ATOM 2474 N N . VAL A 1 322 ? -20.072 8.222 46.240 1.00 93.94 322 VAL A N 1
ATOM 2475 C CA . VAL A 1 322 ? -19.501 7.311 47.245 1.00 93.94 322 VAL A CA 1
ATOM 2476 C C . VAL A 1 322 ? -19.353 8.019 48.592 1.00 93.94 322 VAL A C 1
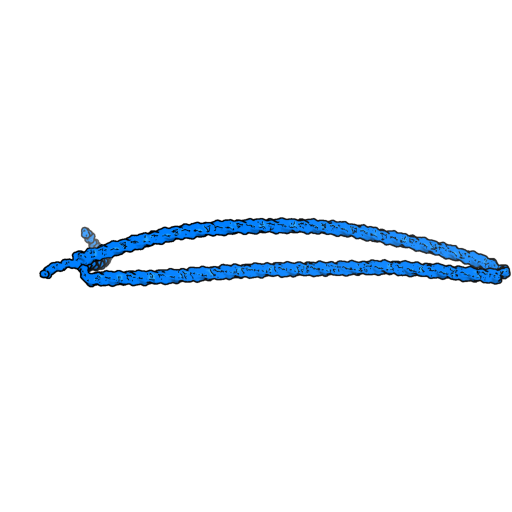ATOM 2478 O O . VAL A 1 322 ? -19.754 7.471 49.612 1.00 93.94 322 VAL A O 1
ATOM 2481 N N . GLU A 1 323 ? -18.851 9.251 48.619 1.00 95.00 323 GLU A N 1
ATOM 2482 C CA . GLU A 1 323 ? -18.696 10.017 49.857 1.00 95.00 323 GLU A CA 1
ATOM 2483 C C . GLU A 1 323 ? -20.051 10.330 50.505 1.00 95.00 323 GLU A C 1
ATOM 2485 O O . GLU A 1 323 ? -20.222 10.149 51.712 1.00 95.00 323 GLU A O 1
ATOM 2490 N N . LYS A 1 324 ? -21.054 10.704 49.703 1.00 95.31 324 LYS A N 1
ATOM 2491 C CA . LYS A 1 324 ? -22.422 10.931 50.180 1.00 95.31 324 LYS A CA 1
ATOM 2492 C C . LYS A 1 324 ? -23.032 9.666 50.784 1.00 95.31 324 LYS A C 1
ATOM 2494 O O . LYS A 1 324 ? -23.521 9.705 51.911 1.00 95.31 324 LYS A O 1
ATOM 2499 N N . THR A 1 325 ? -22.974 8.545 50.066 1.00 92.75 325 THR A N 1
ATOM 2500 C CA . THR A 1 325 ? -23.499 7.259 50.559 1.00 92.75 325 THR A CA 1
ATOM 2501 C C . THR A 1 325 ? -22.744 6.771 51.796 1.00 92.75 325 THR A C 1
ATOM 2503 O O . THR A 1 325 ? -23.360 6.247 52.722 1.00 92.75 325 THR A O 1
ATOM 2506 N N . TYR A 1 326 ? -21.430 7.005 51.872 1.00 94.75 326 TYR A N 1
ATOM 2507 C CA . TYR A 1 326 ? -20.622 6.704 53.052 1.00 94.75 326 TYR A CA 1
ATOM 2508 C C . TYR A 1 326 ? -21.038 7.543 54.266 1.00 94.75 326 TYR A C 1
ATOM 2510 O O . TYR A 1 326 ? -21.201 7.000 55.359 1.00 94.75 326 TYR A O 1
ATOM 2518 N N . LEU A 1 327 ? -21.251 8.851 54.091 1.00 95.19 327 LEU A N 1
ATOM 2519 C CA . LEU A 1 327 ? -21.732 9.733 55.156 1.00 95.19 327 LEU A CA 1
ATOM 2520 C C . LEU A 1 327 ? -23.132 9.332 55.635 1.00 95.19 327 LEU A C 1
ATOM 2522 O O . LEU A 1 327 ? -23.358 9.250 56.841 1.00 95.19 327 LEU A O 1
ATOM 2526 N N . GLU A 1 328 ? -24.051 9.028 54.716 1.00 93.69 328 GLU A N 1
ATOM 2527 C CA . GLU A 1 328 ? -25.390 8.527 55.047 1.00 93.69 328 GLU A CA 1
ATOM 2528 C C . GLU A 1 328 ? -25.309 7.215 55.846 1.00 93.69 328 GLU A C 1
ATOM 2530 O O . GLU A 1 328 ? -25.904 7.107 56.922 1.00 93.69 328 GLU A O 1
ATOM 2535 N N . ALA A 1 329 ? -24.509 6.248 55.384 1.00 91.88 329 ALA A N 1
ATOM 2536 C CA . ALA A 1 329 ? -24.289 4.981 56.079 1.00 91.88 329 ALA A CA 1
ATOM 2537 C C . ALA A 1 329 ? -23.662 5.177 57.469 1.00 91.88 329 ALA A C 1
ATOM 2539 O O . ALA A 1 329 ? -24.070 4.522 58.430 1.00 91.88 329 ALA A O 1
ATOM 2540 N N . LYS A 1 330 ? -22.712 6.110 57.607 1.00 94.88 330 LYS A N 1
ATOM 2541 C CA . LYS A 1 330 ? -22.086 6.449 58.890 1.00 94.88 330 LYS A CA 1
ATOM 2542 C C . LYS A 1 330 ? -23.096 7.043 59.873 1.00 94.88 330 LYS A C 1
ATOM 2544 O O . LYS A 1 330 ? -23.139 6.608 61.020 1.00 94.88 330 LYS A O 1
ATOM 2549 N N . ILE A 1 331 ? -23.942 7.973 59.427 1.00 94.56 331 ILE A N 1
ATOM 2550 C CA . ILE A 1 331 ? -25.014 8.549 60.257 1.00 94.56 331 ILE A CA 1
ATOM 2551 C C . ILE A 1 331 ? -25.997 7.456 60.699 1.00 94.56 331 ILE A C 1
ATOM 2553 O O . ILE A 1 331 ? -26.425 7.432 61.853 1.00 94.56 331 ILE A O 1
ATOM 2557 N N . HIS A 1 332 ? -26.355 6.531 59.803 1.00 92.19 332 HIS A N 1
ATOM 2558 C CA . HIS A 1 332 ? -27.188 5.379 60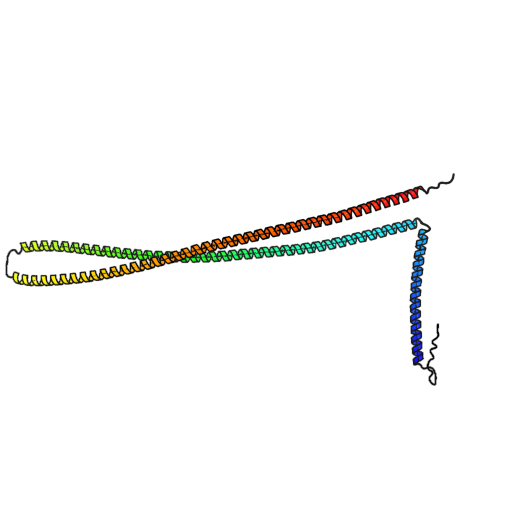.154 1.00 92.19 332 HIS A CA 1
ATOM 2559 C C . HIS A 1 332 ? -26.522 4.477 61.202 1.00 92.19 332 HIS A C 1
ATOM 2561 O O . HIS A 1 332 ? -27.187 4.058 62.148 1.00 92.19 332 HIS A O 1
ATOM 2567 N N . LEU A 1 333 ? -25.219 4.221 61.078 1.00 92.44 333 LEU A N 1
ATOM 2568 C CA . LEU A 1 333 ? -24.459 3.436 62.049 1.00 92.44 333 LEU A CA 1
ATOM 2569 C C . LEU A 1 333 ? -24.412 4.116 63.425 1.00 92.44 333 LEU A C 1
ATOM 2571 O O . LEU A 1 333 ? -24.652 3.457 64.434 1.00 92.44 333 LEU A O 1
ATOM 2575 N N . GLU A 1 334 ? -24.152 5.425 63.472 1.00 92.81 334 GLU A N 1
ATOM 2576 C CA . GLU A 1 334 ? -24.153 6.208 64.716 1.00 92.81 334 GLU A CA 1
ATOM 2577 C C . GLU A 1 334 ? -25.528 6.176 65.401 1.00 92.81 334 GLU A C 1
ATOM 2579 O O . GLU A 1 334 ? -25.602 5.993 66.616 1.00 92.81 334 GLU A O 1
ATOM 2584 N N . LYS A 1 335 ? -26.629 6.259 64.638 1.00 91.88 335 LYS A N 1
ATOM 2585 C CA . LYS A 1 335 ? -27.990 6.088 65.180 1.00 91.88 335 LYS A CA 1
ATOM 2586 C C . LYS A 1 335 ? -28.196 4.707 65.799 1.00 91.88 335 LYS A C 1
ATOM 2588 O O . LYS A 1 335 ? -28.667 4.625 66.927 1.00 91.88 335 LYS A O 1
ATOM 2593 N N . ILE A 1 336 ? -27.803 3.639 65.102 1.00 89.81 336 ILE A N 1
ATOM 2594 C CA . ILE A 1 336 ? -27.926 2.264 65.614 1.00 89.81 336 ILE A CA 1
ATOM 2595 C C . ILE A 1 336 ? -27.067 2.071 66.872 1.00 89.81 336 ILE A C 1
ATOM 2597 O O . ILE A 1 336 ? -27.489 1.403 67.814 1.00 89.81 336 ILE A O 1
ATOM 2601 N N . GLN A 1 337 ? -25.868 2.657 66.924 1.00 89.38 337 GLN A N 1
ATOM 2602 C CA . GLN A 1 337 ? -25.021 2.618 68.119 1.00 89.38 337 GLN A CA 1
ATOM 2603 C C . GLN A 1 337 ? -25.666 3.353 69.297 1.00 89.38 337 GLN A C 1
ATOM 2605 O O . GLN A 1 337 ? -25.701 2.801 70.395 1.00 89.38 337 GLN A O 1
ATOM 2610 N N . ALA A 1 338 ? -26.229 4.542 69.069 1.00 89.62 338 ALA A N 1
ATOM 2611 C CA . ALA A 1 338 ? -26.957 5.287 70.092 1.00 89.62 338 ALA A CA 1
ATOM 2612 C C . ALA A 1 338 ? -28.202 4.525 70.581 1.00 89.62 338 ALA A C 1
ATOM 2614 O O . ALA A 1 338 ? -28.455 4.454 71.784 1.00 89.62 338 ALA A O 1
ATOM 2615 N N . GLU A 1 339 ? -28.950 3.889 69.674 1.00 88.94 339 GLU A N 1
ATOM 2616 C CA . GLU A 1 339 ? -30.055 2.991 70.022 1.00 88.94 339 GLU A CA 1
ATOM 2617 C C . GLU A 1 339 ? -29.553 1.817 70.873 1.00 88.94 339 GLU A C 1
ATOM 2619 O O . GLU A 1 339 ? -30.122 1.546 71.931 1.00 88.94 339 GLU A O 1
ATOM 2624 N N . ARG A 1 340 ? -28.439 1.177 70.494 1.00 90.19 340 ARG A N 1
ATOM 2625 C CA . ARG A 1 340 ? -27.828 0.084 71.265 1.00 90.19 340 ARG A CA 1
ATOM 2626 C C . ARG A 1 340 ? -27.419 0.526 72.668 1.00 90.19 340 ARG A C 1
ATOM 2628 O O . ARG A 1 340 ? -27.719 -0.183 73.624 1.00 90.19 340 ARG A O 1
ATOM 2635 N N . GLU A 1 341 ? -26.755 1.671 72.808 1.00 87.56 341 GLU A N 1
ATOM 2636 C CA . GLU A 1 341 ? -26.378 2.227 74.113 1.00 87.56 341 GLU A CA 1
ATOM 2637 C C . GLU A 1 341 ? -27.613 2.566 74.951 1.00 87.56 341 GLU A C 1
ATOM 2639 O O . GLU A 1 341 ? -27.649 2.261 76.142 1.00 87.56 341 GLU A O 1
ATOM 2644 N N . SER A 1 342 ? -28.662 3.121 74.337 1.00 84.50 342 SER A N 1
ATOM 2645 C CA . SER A 1 342 ? -29.922 3.402 75.030 1.00 84.50 342 SER A CA 1
ATOM 2646 C C . SER A 1 342 ? -30.599 2.122 75.536 1.00 84.50 342 SER A C 1
ATOM 2648 O O . SER A 1 342 ? -31.064 2.082 76.677 1.00 84.50 342 SER A O 1
ATOM 2650 N N . VAL A 1 343 ? -30.577 1.046 74.741 1.00 81.56 343 VAL A N 1
ATOM 2651 C CA . VAL A 1 343 ? -31.067 -0.282 75.132 1.00 81.56 343 VAL A CA 1
ATOM 2652 C C . VAL A 1 343 ? -30.183 -0.877 76.229 1.00 81.56 343 VAL A C 1
ATOM 2654 O O . VAL A 1 343 ? -30.702 -1.443 77.185 1.00 81.56 343 VAL A O 1
ATOM 2657 N N . GLU A 1 344 ? -28.862 -0.712 76.158 1.00 84.62 344 GLU A N 1
ATOM 2658 C CA . GLU A 1 344 ? -27.922 -1.172 77.186 1.00 84.62 344 GLU A CA 1
ATOM 2659 C C . GLU A 1 344 ? -28.157 -0.460 78.532 1.00 84.62 344 GLU A C 1
ATOM 2661 O O . GLU A 1 344 ? -28.187 -1.105 79.586 1.00 84.62 344 GLU A O 1
ATOM 2666 N N . VAL A 1 345 ? -28.409 0.853 78.508 1.00 83.50 345 VAL A N 1
ATOM 2667 C CA . VAL A 1 345 ? -28.811 1.640 79.685 1.00 83.50 345 VAL A CA 1
ATOM 2668 C C . VAL A 1 345 ? -30.182 1.195 80.198 1.00 83.50 345 VAL A C 1
ATOM 2670 O O . VAL A 1 345 ? -30.347 1.015 81.406 1.00 83.50 345 VAL A O 1
ATOM 2673 N N . TYR A 1 346 ? -31.153 0.956 79.314 1.00 77.12 346 TYR A N 1
ATOM 2674 C CA . TYR A 1 346 ? -32.480 0.459 79.689 1.00 77.12 346 TYR A CA 1
ATOM 2675 C C . TYR A 1 346 ? -32.404 -0.923 80.352 1.00 77.12 346 TYR A C 1
ATOM 2677 O O . TYR A 1 346 ? -33.006 -1.135 81.403 1.00 77.12 346 TYR A O 1
ATOM 2685 N N . LEU A 1 347 ? -31.588 -1.834 79.814 1.00 80.81 347 LEU A N 1
ATOM 2686 C CA . LEU A 1 347 ? -31.325 -3.155 80.386 1.00 80.81 347 LEU A CA 1
ATOM 2687 C C . LEU A 1 347 ? -30.586 -3.069 81.727 1.00 80.81 347 LEU A C 1
ATOM 2689 O O . LEU A 1 347 ? -30.917 -3.819 82.644 1.00 80.81 347 LEU A O 1
ATOM 2693 N N . ARG A 1 348 ? -29.623 -2.149 81.891 1.00 78.88 348 ARG A N 1
ATOM 2694 C CA . ARG A 1 348 ? -28.992 -1.875 83.198 1.00 78.88 348 ARG A CA 1
ATOM 2695 C C . ARG A 1 348 ? -29.997 -1.352 84.217 1.00 78.88 348 ARG A C 1
ATOM 2697 O O . ARG A 1 348 ? -29.988 -1.819 85.352 1.00 78.88 348 ARG A O 1
ATOM 2704 N N . ASN A 1 349 ? -30.872 -0.429 83.824 1.00 74.69 349 ASN A N 1
ATOM 2705 C CA . ASN A 1 349 ? -31.913 0.101 84.702 1.00 74.69 349 ASN A CA 1
ATOM 2706 C C . ASN A 1 349 ? -32.914 -0.993 85.095 1.00 74.69 349 ASN A C 1
ATOM 2708 O O . ASN A 1 349 ? -33.213 -1.134 86.276 1.00 74.69 349 ASN A O 1
ATOM 2712 N N . LEU A 1 350 ? -33.346 -1.836 84.153 1.00 72.88 350 LEU A N 1
ATOM 2713 C CA . LEU A 1 350 ? -34.161 -3.024 84.431 1.00 72.88 350 LEU A CA 1
ATOM 2714 C C . LEU A 1 350 ? -33.457 -3.994 85.384 1.00 72.88 350 LEU A C 1
ATOM 2716 O O . LEU A 1 350 ? -34.069 -4.460 86.340 1.00 72.88 350 LEU A O 1
ATOM 2720 N N . ARG A 1 351 ? -32.163 -4.259 85.174 1.00 71.81 351 ARG A N 1
ATOM 2721 C CA . ARG A 1 351 ? -31.359 -5.120 86.051 1.00 71.81 351 ARG A CA 1
ATOM 2722 C C . ARG A 1 351 ? -31.239 -4.551 87.463 1.00 71.81 351 ARG A C 1
ATOM 2724 O O . ARG A 1 351 ? -31.371 -5.308 88.417 1.00 71.81 351 ARG A O 1
ATOM 2731 N N . ASN A 1 352 ? -31.031 -3.243 87.600 1.00 72.12 352 ASN A N 1
ATOM 2732 C CA . ASN A 1 352 ? -30.969 -2.563 88.893 1.00 72.12 352 ASN A CA 1
ATOM 2733 C C . ASN A 1 352 ? -32.332 -2.547 89.598 1.00 72.12 352 ASN A C 1
ATOM 2735 O O . ASN A 1 352 ? -32.379 -2.695 90.814 1.00 72.12 352 ASN A O 1
ATOM 2739 N N . VAL A 1 353 ? -33.439 -2.425 88.860 1.00 69.12 353 VAL A N 1
ATOM 2740 C CA . VAL A 1 353 ? -34.800 -2.534 89.414 1.00 69.12 353 VAL A CA 1
ATOM 2741 C C . VAL A 1 353 ? -35.099 -3.969 89.865 1.00 69.12 353 VAL A C 1
ATOM 2743 O O . VAL A 1 353 ? -35.621 -4.164 90.958 1.00 69.12 353 VAL A O 1
ATOM 2746 N N . LEU A 1 354 ? -34.694 -4.980 89.091 1.00 60.19 354 LEU A N 1
ATOM 2747 C CA . LEU A 1 354 ? -34.808 -6.396 89.467 1.00 60.19 354 LEU A CA 1
ATOM 2748 C C . LEU A 1 354 ? -33.915 -6.760 90.668 1.00 60.19 354 LEU A C 1
ATOM 2750 O O . LEU A 1 354 ? -34.358 -7.476 91.563 1.00 60.19 354 LEU A O 1
ATOM 2754 N N . GLN A 1 355 ? -32.688 -6.232 90.745 1.00 58.81 355 GLN A N 1
ATOM 2755 C CA . GLN A 1 355 ? -31.808 -6.419 91.906 1.00 58.81 355 GLN A CA 1
ATOM 2756 C C . GLN A 1 355 ? -32.288 -5.638 93.141 1.00 58.81 355 GLN A C 1
ATOM 2758 O O . GLN A 1 355 ? -32.213 -6.155 94.254 1.00 58.81 355 GLN A O 1
ATOM 2763 N N . GLY A 1 356 ? -32.853 -4.441 92.958 1.00 56.09 356 GLY A N 1
ATOM 2764 C CA . GLY A 1 356 ? -33.478 -3.652 94.023 1.00 56.09 356 GLY A CA 1
ATOM 2765 C C . GLY A 1 356 ? -34.782 -4.257 94.556 1.00 56.09 356 GLY A C 1
ATOM 2766 O O . GLY A 1 356 ? -35.107 -4.070 95.723 1.00 56.09 356 GLY A O 1
ATOM 2767 N N . GLN A 1 357 ? -35.507 -5.036 93.749 1.00 49.75 357 GLN A N 1
ATOM 2768 C CA . GLN A 1 357 ? -36.645 -5.833 94.222 1.00 49.75 357 GLN A CA 1
ATOM 2769 C C . GLN A 1 357 ? -36.207 -7.118 94.939 1.00 49.75 357 GLN A C 1
ATOM 2771 O O . GLN A 1 357 ? -36.896 -7.557 95.856 1.00 49.75 357 GLN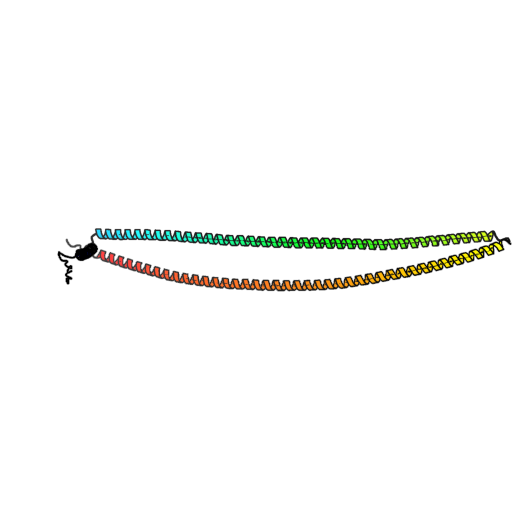 A O 1
ATOM 2776 N N . SER A 1 358 ? -35.039 -7.682 94.608 1.00 46.88 358 SER A N 1
ATOM 2777 C CA . SER A 1 358 ? -34.496 -8.849 95.322 1.00 46.88 358 SER A CA 1
ATOM 2778 C C . SER A 1 358 ? -33.920 -8.543 96.715 1.00 46.88 358 SER A C 1
ATOM 2780 O O . SER A 1 358 ? -33.734 -9.466 97.500 1.00 46.88 358 SER A O 1
ATOM 2782 N N . SER A 1 359 ? -33.680 -7.272 97.067 1.00 44.81 359 SER A N 1
ATOM 2783 C CA . SER A 1 359 ? -33.191 -6.869 98.399 1.00 44.81 359 SER A CA 1
ATOM 2784 C C . SER A 1 359 ? -34.288 -6.425 99.382 1.00 44.81 359 SER A C 1
ATOM 2786 O O . SER A 1 359 ? -33.972 -6.091 100.522 1.00 44.81 359 SER A O 1
ATOM 2788 N N . ILE A 1 360 ? -35.570 -6.439 98.985 1.00 48.03 360 ILE A N 1
ATOM 2789 C CA . ILE A 1 360 ? -36.708 -5.999 99.825 1.00 48.03 360 ILE A CA 1
ATOM 2790 C C . ILE A 1 360 ? -37.529 -7.187 100.381 1.00 48.03 360 ILE A C 1
ATOM 2792 O O . ILE A 1 360 ? -38.475 -6.996 101.141 1.00 48.03 360 ILE A O 1
ATOM 2796 N N . GLN A 1 361 ? -37.144 -8.437 100.102 1.00 43.12 361 GLN A N 1
ATOM 2797 C CA . GLN A 1 361 ? -37.814 -9.621 100.656 1.00 43.12 361 GLN A CA 1
ATOM 2798 C C . GLN A 1 361 ? -36.844 -10.587 101.346 1.00 43.12 361 GLN A C 1
ATOM 2800 O O . GLN A 1 361 ? -36.576 -11.680 100.865 1.00 43.12 361 GLN A O 1
ATOM 2805 N N . THR A 1 362 ? -36.405 -10.207 102.543 1.00 42.97 362 THR A N 1
ATOM 2806 C CA . THR A 1 362 ? -36.216 -11.159 103.649 1.00 42.97 362 THR A CA 1
ATOM 2807 C C . THR A 1 362 ? -36.815 -10.550 104.919 1.00 42.97 362 THR A C 1
ATOM 2809 O O . THR A 1 362 ? -36.141 -9.773 105.596 1.00 42.97 362 THR A O 1
ATOM 2812 N N . PRO A 1 363 ? -38.086 -10.840 105.248 1.00 47.28 363 PRO A N 1
ATOM 2813 C CA . PRO A 1 363 ? -38.598 -10.655 106.593 1.00 47.28 363 PRO A CA 1
ATOM 2814 C C . PRO A 1 363 ? -38.246 -11.906 107.405 1.00 47.28 363 PRO A C 1
ATOM 2816 O O . PRO A 1 363 ? -38.838 -12.961 107.199 1.00 47.28 363 PRO A O 1
ATOM 2819 N N . GLU A 1 364 ? -37.297 -11.799 108.332 1.00 38.81 364 GLU A N 1
ATOM 2820 C CA . GLU A 1 364 ? -37.141 -12.792 109.398 1.00 38.81 364 GLU A CA 1
ATOM 2821 C C . GLU A 1 364 ? -37.644 -12.182 110.708 1.00 38.81 364 GLU A C 1
ATOM 2823 O O . GLU A 1 364 ? -37.014 -11.329 111.332 1.00 38.81 364 GLU A O 1
ATOM 2828 N N . SER A 1 365 ? -38.856 -12.596 111.073 1.00 45.09 365 SER A N 1
ATOM 2829 C CA . SER A 1 365 ? -39.415 -12.493 112.414 1.00 45.09 365 SER A CA 1
ATOM 2830 C C . SER A 1 365 ? -39.153 -13.789 113.186 1.00 45.09 365 SER A C 1
ATOM 2832 O O . SER A 1 365 ? -39.336 -14.859 112.610 1.00 45.09 365 SER A O 1
ATOM 2834 N N . LEU A 1 366 ? -38.933 -13.639 114.501 1.00 43.59 366 LEU A N 1
ATOM 2835 C CA . LEU A 1 366 ? -39.073 -14.623 115.596 1.00 43.59 366 LEU A CA 1
ATOM 2836 C C . LEU A 1 366 ? -37.883 -15.564 115.868 1.00 43.59 366 LEU A C 1
ATOM 2838 O O . LEU A 1 366 ? -37.799 -16.642 115.290 1.00 43.59 366 LEU A O 1
ATOM 2842 N N . ALA A 1 367 ? -37.055 -15.213 116.861 1.00 40.06 367 ALA A N 1
ATOM 2843 C CA . ALA A 1 367 ? -37.021 -15.814 118.212 1.00 40.06 367 ALA A CA 1
ATOM 2844 C C . ALA A 1 367 ? -35.797 -15.320 119.000 1.00 40.06 367 ALA A C 1
ATOM 2846 O O . ALA A 1 367 ? -34.687 -15.325 118.424 1.00 40.06 367 ALA A O 1
#

Foldseek 3Di:
DDDPPQPFDADPDGGDPVSVVVVVVVVVVVVVVVVVVVVVVVVVVVVVVVVVVVVVVVVVCVVDPDPVSVVVVVVVVVVVVVVVVVVVVVVVVVVVVVVVVVVVVVVVVVVVVVVVVVVVVVVVVVVVVVVVVVVVVVVVVVVVVVVVVVVVVVVVVVVVVVVVVVVVVVVVVVVVVVVVVVVVVVVVVVVVVVVVVVVVVVVCVVPVDDDDVVVVVVVVVVVVVVVVVVVVVVVVVVVVVVVVVVVVVVVVVVVVVVVVVVVVVVVVVVVVVVVVVVVVVVVVVVVVVVVVVVVVVVVVVVVVVVVVVVVVVVVVVVVVVVVVVVVVVVVVVVVVVVVVVVVVVVVVVVVVVVVVVVVPDDDDDDD

pLDDT: mean 86.45, std 13.89, range [36.81, 98.12]

Mean predicted aligned error: 21.09 Å

Radius of gyration: 72.72 Å; Cα contacts (8 Å, |Δi|>4): 14; chains: 1; bounding box: 181×46×214 Å